Protein 8SFB (pdb70)

Radius of gyration: 18.26 Å; Cα contacts (8 Å, |Δi|>4): 679; chains: 1; 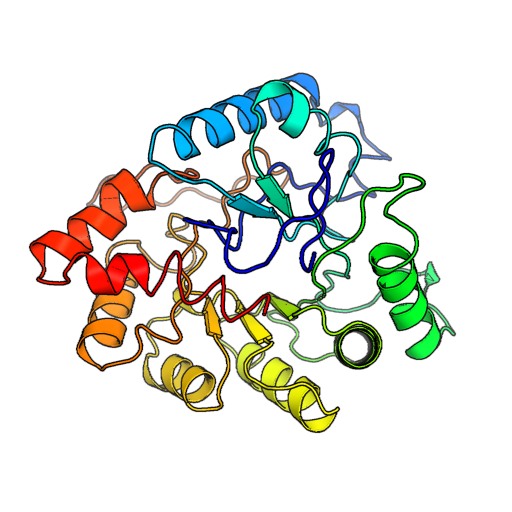bounding box: 42×42×55 Å

B-factor: mean 31.98, std 15.14, range [13.78, 108.32]

Nearest PDB structures (foldseek):
  8sfb-assembly1_D-2  TM=1.003E+00  e=3.805E-67  Saccharolobus solfataricus P2
  8sf2-assembly1_D-2  TM=1.002E+00  e=1.478E-64  Saccharolobus solfataricus P2
  8sfk-assembly1_D-2  TM=1.001E+00  e=1.342E-63  Saccharolobus solfataricus P2
  8sfd-assembly1_D-2  TM=1.000E+00  e=3.697E-63  Saccharolobus solfataricus P2
  4kes-assembly1_C  TM=9.779E-01  e=1.404E-61  Saccharolobus solfataricus

Secondary structure (DSSP, 8-state):
--EEETTEEEE-GGG--SEESS-BS----HHHHHH-GGG--HHHHHHHHHHHHHHHHHTT--EEEE---BTTT--HHHHHHHHHHH--EEEE---B--SS---GGGTT--HHHHHHHHHHHHHT-STTSS-------B--TT-S-HHHHHHHHHHHHHHHHH---EE-B--TTSSHHHHHHHHHHHTT--GGGEEETTGGG---HHHHHHHHHTT-EEEE--TT-TTTS-HHHHHHHHHHHHHHT-GGGEEE----BSS--SPPPPP---SSPPP--STTHIIIIIHHHHHTTT--HHHHHIIIIIHHHHHT-

Sequence (313 aa):
MRIPLVGKDSSIESKDIGFTLIHEHLRGFSSEAVRQQQWPHLYNEDEEFRNAVNEVKRAMQQFGVKKTIVDPTVMGCGRDIRFMEEKKVVKATGINLVAGTGIIIFIDDLPFYFLNRSIDEIADLFIHDIKEEGIQGTLNKAGFVIAADEPGITKDVEKVIKAAAIANKETKVPIITHSNAHNNNTGLEQQRILTEEGVDPGKILIGHLGDTDDNIDYIKKIADKKGSFIGLDDRYGLDLFLPVDDKRNETTLRLIKDGYSDKIMMISSHDYCCCTIDWGTAKPEYKPKLAPRWSITLIFEDTIPFLKRNGVNEEVIATIIFKEENPKKKFFS

Structure (mmCIF, N/CA/C/O backbone):
data_8SFB
#
_entry.id   8SFB
#
_cell.length_a   64.470
_cell.length_b   74.880
_cell.length_c   137.550
_cell.angle_alpha   90.00
_cell.angle_beta   90.00
_cell.angle_gamma   90.00
#
_symmetry.space_group_name_H-M   'C 2 2 21'
#
loop_
_entity.id
_entity.type
_entity.pdbx_description
1 polymer Aryldialkylphosphatase
2 non-polymer 'FE (III) ION'
3 non-polymer 'COBALT (II) ION'
4 non-polymer 'PHOSPHATE ION'
5 non-polymer GLYCEROL
6 water water
#
loop_
_atom_site.group_PDB
_atom_site.id
_atom_site.type_symbol
_atom_site.label_atom_id
_atom_site.label_alt_id
_atom_site.label_comp_id
_atom_site.label_asym_id
_atom_site.label_entity_id
_atom_site.label_seq_id
_atom_site.pdbx_PDB_ins_code
_atom_site.Cartn_x
_atom_site.Cartn_y
_atom_site.Cartn_z
_atom_site.occupancy
_atom_site.B_iso_or_equiv
_atom_site.auth_seq_id
_atom_site.auth_comp_id
_atom_site.auth_asym_id
_atom_site.auth_atom_id
_atom_site.pdbx_PDB_model_num
ATOM 1 N N . MET A 1 1 ? 31.366 -2.351 23.810 1.00 63.83 1 MET D N 1
ATOM 2 C CA . MET A 1 1 ? 29.971 -2.672 23.433 1.00 53.83 1 MET D CA 1
ATOM 3 C C . MET A 1 1 ? 29.058 -1.563 23.941 1.00 50.46 1 MET D C 1
ATOM 4 O O . MET A 1 1 ? 28.431 -1.690 24.990 1.00 58.12 1 MET D O 1
ATOM 9 N N . ARG A 1 2 ? 28.980 -0.479 23.167 1.00 52.12 2 ARG D N 1
ATOM 10 C CA . ARG A 1 2 ? 28.475 0.780 23.684 1.00 46.00 2 ARG D CA 1
ATOM 11 C C . ARG A 1 2 ? 26.964 0.725 23.903 1.00 36.07 2 ARG D C 1
ATOM 12 O O . ARG A 1 2 ? 26.499 1.047 24.995 1.00 38.75 2 ARG D O 1
ATOM 20 N N . ILE A 1 3 ? 26.197 0.315 22.887 1.00 26.07 3 ILE D N 1
ATOM 21 C CA . ILE A 1 3 ? 24.770 0.628 22.840 1.00 21.15 3 ILE D CA 1
ATOM 22 C C . ILE A 1 3 ? 23.965 -0.601 23.248 1.00 20.31 3 ILE D C 1
ATOM 23 O O . ILE A 1 3 ? 24.033 -1.629 22.578 1.0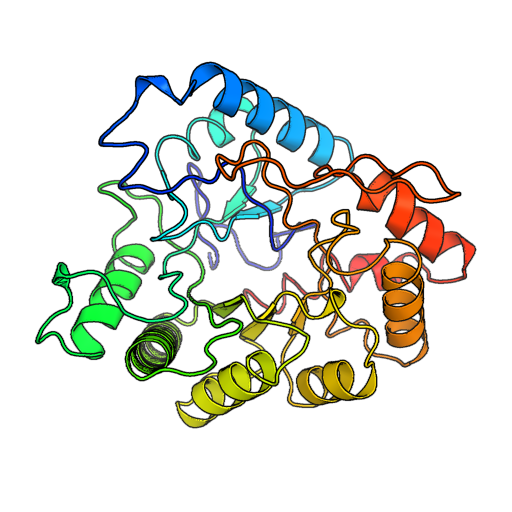0 21.18 3 ILE D O 1
ATOM 28 N N . PRO A 1 4 ? 23.143 -0.523 24.310 1.00 17.72 4 PRO D N 1
ATOM 29 C CA . PRO A 1 4 ? 22.254 -1.634 24.654 1.00 18.63 4 PRO D CA 1
ATOM 30 C C . PRO A 1 4 ? 21.081 -1.729 23.685 1.00 18.28 4 PRO D C 1
ATOM 31 O O . PRO A 1 4 ? 20.568 -0.715 23.221 1.00 18.32 4 PRO D O 1
ATOM 35 N N . LEU A 1 5 ? 20.681 -2.970 23.378 1.00 17.56 5 LEU D N 1
ATOM 36 C CA . LEU A 1 5 ? 19.568 -3.243 22.481 1.00 17.79 5 LEU D CA 1
ATOM 37 C C . LEU A 1 5 ? 18.527 -4.088 23.203 1.00 16.99 5 LEU D C 1
ATOM 38 O O . LEU A 1 5 ? 18.873 -4.981 23.970 1.00 21.17 5 LEU D O 1
ATOM 43 N N . VAL A 1 6 ? 17.252 -3.834 22.908 1.00 16.39 6 VAL D N 1
ATOM 44 C CA . VAL A 1 6 ? 16.178 -4.612 23.500 1.00 15.79 6 VAL D CA 1
ATOM 45 C C . VAL A 1 6 ? 16.248 -6.041 22.964 1.00 16.35 6 VAL D C 1
ATOM 46 O O . VAL A 1 6 ? 16.210 -6.260 21.752 1.00 18.55 6 VAL D O 1
ATOM 50 N N . GLY A 1 7 ? 16.340 -7.018 23.876 1.00 18.07 7 GLY D N 1
ATOM 51 C CA . GLY A 1 7 ? 16.273 -8.422 23.504 1.00 19.69 7 GLY D CA 1
ATOM 52 C C . GLY A 1 7 ? 17.513 -8.948 22.792 1.00 21.03 7 GLY D C 1
ATOM 53 O O . GLY A 1 7 ? 17.474 -10.055 22.252 1.00 23.65 7 GLY D O 1
ATOM 54 N N . LYS A 1 8 ? 18.609 -8.180 22.795 1.00 19.32 8 LYS D N 1
ATOM 55 C CA . LYS A 1 8 ? 19.843 -8.604 22.152 1.00 20.92 8 LYS D CA 1
ATOM 56 C C . LYS A 1 8 ? 21.036 -8.199 23.008 1.00 21.24 8 LYS D C 1
ATOM 57 O O . LYS A 1 8 ? 20.918 -7.379 23.913 1.00 21.99 8 LYS D O 1
ATOM 63 N N . ASP A 1 9 ? 22.199 -8.757 22.678 1.00 22.64 9 ASP D N 1
ATOM 64 C CA . ASP A 1 9 ? 23.453 -8.265 23.221 1.00 23.98 9 ASP D CA 1
ATOM 65 C C . ASP A 1 9 ? 23.720 -6.855 22.704 1.00 23.71 9 ASP D C 1
ATOM 66 O O . ASP A 1 9 ? 23.254 -6.468 21.632 1.00 23.02 9 ASP D O 1
ATOM 71 N N A SER A 1 10 ? 24.483 -6.089 23.485 0.29 22.45 10 SER D N 1
ATOM 72 N N B SER A 1 10 ? 24.483 -6.086 23.482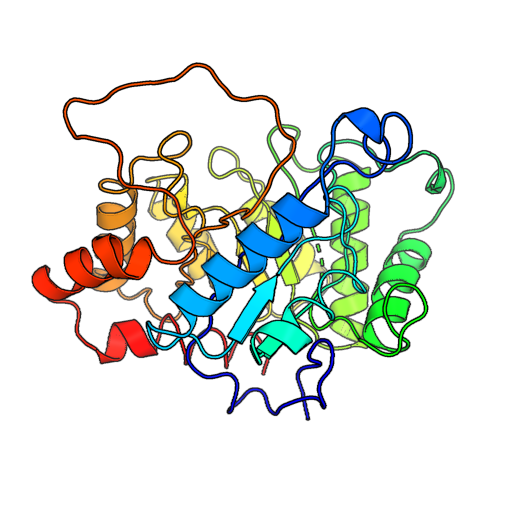 0.71 22.35 10 SER D N 1
ATOM 73 C CA A SER A 1 10 ? 24.833 -4.733 23.103 0.29 22.65 10 SER D CA 1
ATOM 74 C CA B SER A 1 10 ? 24.816 -4.724 23.100 0.71 23.17 10 SER D CA 1
ATOM 75 C C A SER A 1 10 ? 25.691 -4.755 21.841 0.29 24.03 10 SER D C 1
ATOM 76 C C B SER A 1 10 ? 25.735 -4.729 21.882 0.71 24.35 10 SER D C 1
ATOM 77 O O A SER A 1 10 ? 26.323 -5.763 21.527 0.29 25.25 10 SER D O 1
ATOM 78 O O B SER A 1 10 ? 26.474 -5.684 21.651 0.71 25.66 10 SER D O 1
ATOM 83 N N . ILE A 1 11 ? 25.695 -3.633 21.116 1.00 22.77 11 ILE D N 1
ATOM 84 C CA . ILE A 1 11 ? 26.483 -3.501 19.899 1.00 24.81 11 ILE D CA 1
ATOM 85 C C . ILE A 1 11 ? 27.418 -2.300 20.009 1.00 27.27 11 ILE D C 1
ATOM 86 O O . ILE A 1 11 ? 27.129 -1.325 20.702 1.00 28.77 11 ILE D O 1
ATOM 91 N N . GLU A 1 12 ? 28.537 -2.366 19.284 1.00 27.21 12 GLU D N 1
ATOM 92 C CA . GLU A 1 12 ? 29.408 -1.208 19.155 1.00 27.25 12 GLU D CA 1
ATOM 93 C C . GLU A 1 12 ? 28.694 -0.150 18.322 1.00 26.97 12 GLU D C 1
ATOM 94 O O . GLU A 1 12 ? 27.978 -0.472 17.377 1.00 28.55 12 GLU D O 1
ATOM 100 N N . SER A 1 13 ? 28.885 1.120 18.689 1.00 28.71 13 SER D N 1
ATOM 101 C CA . SER A 1 13 ? 28.200 2.209 18.013 1.00 27.72 13 SER D CA 1
ATOM 102 C C . SER A 1 13 ? 28.541 2.234 16.523 1.00 27.48 13 SER D C 1
ATOM 103 O O . SER A 1 13 ? 27.719 2.649 15.708 1.00 30.20 13 SER D O 1
ATOM 106 N N . LYS A 1 14 ? 29.740 1.774 16.158 1.00 29.58 14 LYS D N 1
ATOM 107 C CA . LYS A 1 14 ? 30.162 1.810 14.765 1.00 31.93 14 LYS D CA 1
ATOM 108 C C . LYS A 1 14 ? 29.332 0.856 13.909 1.00 32.57 14 LYS D C 1
ATOM 109 O O . LYS A 1 14 ? 29.368 0.958 12.683 1.00 35.89 14 LYS D O 1
ATOM 115 N N . ASP A 1 15 ? 28.592 -0.061 14.546 1.00 31.24 15 ASP D N 1
ATOM 116 C CA . ASP A 1 15 ? 27.831 -1.077 13.832 1.00 31.17 15 ASP D CA 1
ATOM 117 C C . ASP A 1 15 ? 26.332 -0.777 13.839 1.00 28.83 15 ASP D C 1
ATOM 118 O O . ASP A 1 15 ? 25.530 -1.642 13.489 1.00 28.37 15 ASP D O 1
ATOM 123 N N . ILE A 1 16 ? 25.947 0.449 14.209 1.00 27.48 16 ILE D N 1
ATOM 124 C CA . ILE A 1 16 ? 24.537 0.806 14.302 1.00 26.17 16 ILE D CA 1
ATOM 125 C C . ILE A 1 16 ? 23.886 0.766 12.915 1.00 26.69 16 ILE D C 1
ATOM 126 O O . ILE A 1 16 ? 22.708 0.423 12.790 1.00 24.49 16 ILE D O 1
ATOM 131 N N . GLY A 1 17 ? 24.640 1.126 11.869 1.00 25.39 17 GLY D N 1
ATOM 132 C CA . GLY A 1 17 ? 24.118 1.110 10.511 1.00 22.32 17 GLY D CA 1
ATOM 133 C C . GLY A 1 17 ? 23.059 2.186 10.280 1.00 23.89 17 GLY D C 1
ATOM 134 O O . GLY A 1 17 ? 22.970 3.164 11.026 1.00 24.18 17 GLY D O 1
ATOM 135 N N . PHE A 1 18 ? 22.249 1.977 9.236 1.00 23.26 18 PHE D N 1
ATOM 136 C CA . PHE A 1 18 ? 21.186 2.905 8.879 1.00 21.87 18 PHE D CA 1
ATOM 137 C C . PHE A 1 18 ? 20.159 2.937 10.005 1.00 20.20 18 PHE D C 1
ATOM 138 O O . PHE A 1 18 ? 19.570 1.907 10.339 1.00 21.61 18 PHE D O 1
ATOM 146 N N . THR A 1 19 ? 19.964 4.126 10.583 1.00 21.29 19 THR D N 1
ATOM 147 C CA . THR A 1 19 ? 19.206 4.272 11.813 1.00 20.62 19 THR D CA 1
ATOM 148 C C . THR A 1 19 ? 18.069 5.270 11.632 1.00 19.99 19 THR D C 1
ATOM 149 O O . THR A 1 19 ? 18.263 6.327 11.032 1.00 21.94 19 THR D O 1
ATOM 153 N N . LEU A 1 20 ? 16.888 4.928 12.163 1.00 19.24 20 LEU D N 1
ATOM 154 C CA . LEU A 1 20 ? 15.823 5.896 12.371 1.00 19.45 20 LEU D CA 1
ATOM 155 C C . LEU A 1 20 ? 15.872 6.305 13.839 1.00 19.60 20 LEU D C 1
ATOM 156 O O . LEU A 1 20 ? 15.626 5.472 14.711 1.00 21.13 20 LEU D O 1
ATOM 161 N N . ILE A 1 21 ? 16.199 7.584 14.087 1.00 21.95 21 ILE D N 1
ATOM 162 C CA . ILE A 1 21 ? 16.618 8.061 15.403 1.00 22.59 21 ILE D CA 1
ATOM 163 C C . ILE A 1 21 ? 15.442 8.374 16.325 1.00 21.78 21 ILE D C 1
ATOM 164 O O . ILE A 1 21 ? 15.644 8.529 17.530 1.00 22.14 21 ILE D O 1
ATOM 169 N N . HIS A 1 22 ? 14.226 8.503 15.788 1.00 21.60 22 HIS D N 1
ATOM 170 C CA . HIS A 1 22 ? 13.103 8.945 16.606 1.00 22.05 22 HIS D CA 1
ATOM 171 C C . HIS A 1 22 ? 11.810 8.375 16.024 1.00 21.01 22 HIS D C 1
ATOM 172 O O . HIS A 1 22 ? 11.163 9.021 15.197 1.00 23.28 22 HIS D O 1
ATOM 179 N N . GLU A 1 23 ? 11.450 7.169 16.476 1.00 20.55 23 GLU D N 1
ATOM 180 C CA . GLU A 1 23 ? 10.209 6.513 16.095 1.00 20.59 23 GLU D CA 1
ATOM 181 C C . GLU A 1 23 ? 9.604 5.877 17.342 1.00 21.08 23 GLU D C 1
ATOM 182 O O . GLU A 1 23 ? 10.312 5.613 18.313 1.00 25.67 23 GLU D O 1
ATOM 188 N N . HIS A 1 24 ? 8.294 5.629 17.306 1.00 19.72 24 HIS D N 1
ATOM 189 C CA . HIS A 1 24 ? 7.592 5.042 18.439 1.00 20.05 24 HIS D CA 1
ATOM 190 C C . HIS A 1 24 ? 6.849 3.788 17.990 1.00 19.06 24 HIS D C 1
ATOM 191 O O . HIS A 1 24 ? 5.994 3.858 17.106 1.00 20.96 24 HIS D O 1
ATOM 198 N N . LEU A 1 25 ? 7.153 2.642 18.604 1.00 18.37 25 LEU D N 1
ATOM 199 C CA . LEU A 1 25 ? 6.420 1.426 18.278 1.00 18.46 25 LEU D CA 1
ATOM 200 C C . LEU A 1 25 ? 4.979 1.557 18.759 1.00 20.13 25 LEU D C 1
ATOM 201 O O . LEU A 1 25 ? 4.065 1.013 18.148 1.00 23.32 25 LEU D O 1
ATOM 206 N N . ARG A 1 26 ? 4.782 2.317 19.841 1.00 21.58 26 ARG D N 1
ATOM 207 C CA . ARG A 1 26 ? 3.472 2.491 20.438 1.00 21.50 26 ARG D CA 1
ATOM 208 C C . ARG A 1 26 ? 3.573 3.649 21.419 1.00 23.52 26 ARG D C 1
ATOM 209 O O . ARG A 1 26 ? 4.623 3.859 22.015 1.00 29.48 26 ARG D O 1
ATOM 217 N N . GLY A 1 27 ? 2.480 4.396 21.567 1.00 22.27 27 GLY D N 1
ATOM 218 C CA . GLY A 1 27 ? 2.388 5.430 22.581 1.00 23.59 27 GLY D CA 1
ATOM 219 C C . GLY A 1 27 ? 1.012 5.428 23.229 1.00 24.30 27 GLY D C 1
ATOM 220 O O . GLY A 1 27 ? 0.015 5.150 22.561 1.00 25.94 27 GLY D O 1
ATOM 221 N N . PHE A 1 28 ? 0.969 5.713 24.534 1.00 20.48 28 PHE D N 1
ATOM 222 C CA . PHE A 1 28 ? -0.292 5.887 25.240 1.00 21.03 28 PHE D CA 1
ATOM 223 C C . PHE A 1 28 ? -0.034 6.559 26.581 1.00 19.41 28 PHE D C 1
ATOM 224 O O . PHE A 1 28 ? 1.097 6.597 27.062 1.00 19.78 28 PHE D O 1
ATOM 232 N N . SER A 1 29 ? -1.107 7.087 27.173 1.00 20.34 29 SER D N 1
ATOM 233 C CA A SER A 1 29 ? -1.053 7.661 28.506 0.74 19.72 29 SER D CA 1
ATOM 234 C CA B SER A 1 29 ? -1.050 7.655 28.509 0.26 20.54 29 SER D CA 1
ATOM 235 C C . SER A 1 29 ? -1.198 6.532 29.528 1.00 18.99 29 SER D C 1
ATOM 236 O O . SER A 1 29 ? -2.221 5.856 29.551 1.00 20.41 29 SER D O 1
ATOM 241 N N . GLU A 1 30 ? -0.173 6.340 30.369 1.00 18.62 30 GLU D N 1
ATOM 242 C CA . GLU A 1 30 ? -0.183 5.253 31.343 1.00 18.92 30 GLU D CA 1
ATOM 243 C C . GLU A 1 30 ? -1.461 5.256 32.185 1.00 16.35 30 GLU D C 1
ATOM 244 O O . GLU A 1 30 ? -2.041 4.197 32.438 1.00 18.79 30 GLU D O 1
ATOM 250 N N . ALA A 1 31 ? -1.892 6.432 32.661 1.00 16.59 31 ALA D N 1
ATOM 251 C CA . ALA A 1 31 ? -3.021 6.467 33.583 1.00 19.26 31 ALA D CA 1
ATOM 252 C C . ALA A 1 31 ? -4.321 6.093 32.876 1.00 18.04 31 ALA D C 1
ATOM 253 O O . ALA A 1 31 ? -5.169 5.398 33.445 1.00 18.96 31 ALA D O 1
ATOM 255 N N . VAL A 1 32 ? -4.487 6.550 31.634 1.00 18.20 32 VAL D N 1
ATOM 256 C CA . VAL A 1 32 ? -5.706 6.263 30.897 1.00 18.96 32 VAL D CA 1
ATOM 257 C C . VAL A 1 32 ? -5.778 4.773 30.580 1.00 18.60 32 VAL D C 1
ATOM 258 O O . VAL A 1 32 ? -6.825 4.141 30.739 1.00 20.34 32 VAL D O 1
ATOM 262 N N . ARG A 1 33 ? -4.654 4.184 30.165 1.00 20.15 33 ARG D N 1
ATOM 263 C CA . ARG A 1 33 ? -4.670 2.774 29.812 1.00 19.53 33 ARG D CA 1
ATOM 264 C C . ARG A 1 33 ? -4.908 1.895 31.042 1.00 18.57 3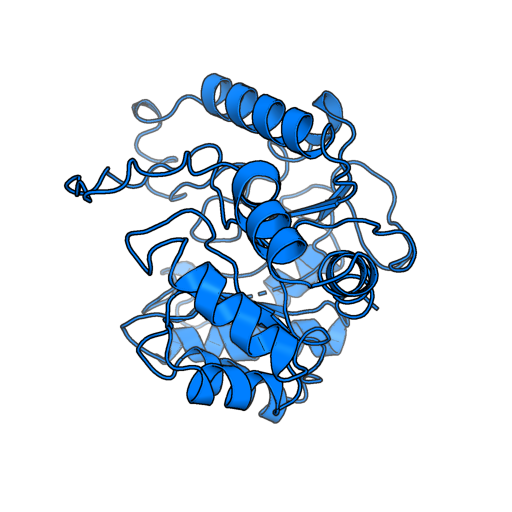3 ARG D C 1
ATOM 265 O O . ARG A 1 33 ? -5.604 0.882 30.959 1.00 20.09 33 ARG D O 1
ATOM 273 N N . GLN A 1 34 ? -4.322 2.258 32.185 1.00 17.65 34 GLN D N 1
ATOM 274 C CA A GLN A 1 34 ? -4.546 1.505 33.409 0.46 18.29 34 GLN D CA 1
ATOM 275 C CA B GLN A 1 34 ? -4.545 1.495 33.406 0.54 16.83 34 GLN D CA 1
ATOM 276 C C . GLN A 1 34 ? -6.013 1.574 33.824 1.00 16.09 34 GLN D C 1
ATOM 277 O O . GLN A 1 34 ? -6.582 0.578 34.283 1.00 17.85 34 GLN D O 1
ATOM 288 N N . GLN A 1 35 ? -6.628 2.754 33.677 1.00 17.09 35 GLN D N 1
ATOM 289 C CA . GLN A 1 35 ? -7.966 2.957 34.212 1.00 15.84 35 GLN D CA 1
ATOM 290 C C . GLN A 1 35 ? -9.075 2.520 33.259 1.00 16.10 35 GLN D C 1
ATOM 291 O O . GLN A 1 35 ? -10.129 2.091 33.742 1.00 16.63 35 GLN D O 1
ATOM 297 N N . TRP A 1 36 ? -8.854 2.623 31.938 1.00 15.63 36 TRP D N 1
ATOM 298 C CA . TRP A 1 36 ? -9.866 2.291 30.942 1.00 15.72 36 TRP D CA 1
ATOM 299 C C . TRP A 1 36 ? -9.259 1.401 29.861 1.00 16.44 36 TRP D C 1
ATOM 300 O O . TRP A 1 36 ? -9.103 1.796 28.703 1.00 16.98 36 TRP D O 1
ATOM 311 N N . PRO A 1 37 ? -8.884 0.161 30.219 1.00 16.74 37 PRO D N 1
ATOM 312 C CA . PRO A 1 37 ? -8.292 -0.750 29.243 1.00 16.93 37 PRO D CA 1
ATOM 313 C C . PRO A 1 37 ? -9.211 -1.051 28.066 1.00 17.70 37 PRO D C 1
ATOM 314 O O . PRO A 1 37 ? -8.730 -1.502 27.026 1.00 19.13 37 PRO D O 1
ATOM 318 N N . HIS A 1 38 ? -10.522 -0.806 28.208 1.00 18.26 38 HIS D N 1
ATOM 319 C CA . HIS A 1 38 ? -11.457 -1.078 27.124 1.00 18.60 38 HIS D CA 1
ATOM 320 C C . HIS A 1 38 ? -11.143 -0.247 25.881 1.00 19.19 38 HIS D C 1
ATOM 321 O O . HIS A 1 38 ? -11.621 -0.569 24.792 1.00 23.00 38 HIS D O 1
ATOM 328 N N . LEU A 1 39 ? -10.368 0.834 26.044 1.00 18.37 39 LEU D N 1
ATOM 329 C CA . LEU A 1 39 ? -10.075 1.739 24.940 1.00 19.55 39 LEU D CA 1
ATOM 330 C C . LEU A 1 39 ? -8.966 1.209 24.032 1.00 20.70 39 LEU D C 1
ATOM 331 O O . LEU A 1 39 ? -8.743 1.771 22.958 1.00 22.74 39 LEU D O 1
ATOM 336 N N . TYR A 1 40 ? -8.267 0.148 24.452 1.00 19.95 40 TYR D N 1
ATOM 337 C CA . TYR A 1 40 ? -7.032 -0.267 23.802 1.00 21.50 40 TYR D CA 1
ATOM 338 C C . TYR A 1 40 ? -7.115 -1.702 23.304 1.00 22.51 40 TYR D C 1
ATOM 339 O O . TYR A 1 40 ? -7.896 -2.495 23.812 1.00 23.12 40 TYR D O 1
ATOM 348 N N . ASN A 1 41 ? -6.272 -2.013 22.313 1.00 20.93 41 ASN D N 1
ATOM 349 C CA . ASN A 1 41 ? -6.183 -3.340 21.722 1.00 21.91 41 ASN D CA 1
ATOM 350 C C . ASN A 1 41 ? -4.709 -3.641 21.461 1.00 21.19 41 ASN D C 1
ATOM 351 O O . ASN A 1 41 ? -4.155 -3.227 20.443 1.00 20.44 41 ASN D O 1
ATOM 356 N N . GLU A 1 42 ? -4.070 -4.339 22.404 1.00 24.05 42 GLU D N 1
ATOM 357 C CA . GLU A 1 42 ? -2.639 -4.589 22.318 1.00 25.72 42 GLU D CA 1
ATOM 358 C C . GLU A 1 42 ? -2.310 -5.432 21.090 1.00 22.86 42 GLU D C 1
ATOM 359 O O . GLU A 1 42 ? -1.252 -5.266 20.487 1.00 23.65 42 GLU D O 1
ATOM 365 N N . ASP A 1 43 ? -3.198 -6.355 20.718 1.00 22.14 43 ASP D N 1
ATOM 366 C CA . ASP A 1 43 ? -2.908 -7.226 19.592 1.00 23.24 43 ASP D CA 1
ATOM 367 C C . ASP A 1 43 ? -2.840 -6.423 18.294 1.00 23.03 43 ASP D C 1
ATOM 368 O O . ASP A 1 43 ? -1.992 -6.692 17.440 1.00 22.32 43 ASP D O 1
ATOM 373 N N . GLU A 1 44 ? -3.712 -5.416 18.154 1.00 21.64 44 GLU D N 1
ATOM 374 C CA . GLU A 1 44 ? -3.679 -4.545 16.987 1.00 21.96 44 GLU D CA 1
ATOM 375 C C . GLU A 1 44 ? -2.419 -3.686 17.014 1.00 20.47 44 GLU D C 1
ATOM 376 O O . GLU A 1 44 ? -1.759 -3.498 15.991 1.00 22.08 44 GLU D O 1
ATOM 382 N N . GLU A 1 45 ? -2.084 -3.156 18.190 1.00 18.15 45 GLU D N 1
ATOM 383 C CA . GLU A 1 45 ? -0.863 -2.381 18.334 1.00 17.44 45 GLU D CA 1
ATOM 384 C C . GLU A 1 45 ? 0.357 -3.214 17.947 1.00 18.59 45 GLU D C 1
ATOM 385 O O . GLU A 1 45 ? 1.267 -2.723 17.275 1.00 19.38 45 GLU D O 1
ATOM 391 N N . PHE A 1 46 ? 0.395 -4.467 18.400 1.00 19.36 46 PHE D N 1
ATOM 392 C CA . PHE A 1 46 ? 1.522 -5.338 18.111 1.00 19.56 46 PHE D CA 1
ATOM 393 C C . PHE A 1 46 ? 1.623 -5.594 16.608 1.00 19.63 46 PHE D C 1
ATOM 394 O O . PHE A 1 46 ? 2.699 -5.492 16.016 1.00 20.16 46 PHE D O 1
ATOM 402 N N . ARG A 1 47 ? 0.493 -5.933 15.982 1.00 20.47 47 ARG D N 1
ATOM 403 C CA . ARG A 1 47 ? 0.492 -6.226 14.556 1.00 22.42 47 ARG D CA 1
ATOM 404 C C . ARG A 1 47 ? 0.957 -5.005 13.761 1.00 22.30 47 ARG D C 1
ATOM 405 O O . ARG A 1 47 ? 1.738 -5.135 12.817 1.00 24.88 47 ARG D O 1
ATOM 413 N N . ASN A 1 48 ? 0.478 -3.815 14.142 1.00 22.72 48 ASN D N 1
ATOM 414 C CA . ASN A 1 48 ? 0.850 -2.583 13.458 1.00 23.05 48 ASN D CA 1
ATOM 415 C C . ASN A 1 48 ? 2.348 -2.315 13.603 1.00 21.49 48 ASN D C 1
ATOM 416 O O . ASN A 1 48 ? 3.019 -1.953 12.635 1.00 23.32 48 ASN D O 1
ATOM 421 N N . ALA A 1 49 ? 2.872 -2.482 14.822 1.00 19.56 49 ALA D N 1
ATOM 422 C CA . ALA A 1 49 ? 4.285 -2.235 15.069 1.00 20.70 49 ALA D CA 1
ATOM 423 C C . ALA A 1 49 ? 5.153 -3.205 14.273 1.00 19.05 49 ALA D C 1
ATOM 424 O O . ALA A 1 49 ? 6.140 -2.804 13.664 1.00 20.09 49 ALA D O 1
ATOM 426 N N . VAL A 1 50 ? 4.796 -4.492 14.280 1.00 20.11 50 VAL D N 1
ATOM 427 C CA . VAL A 1 50 ? 5.583 -5.476 13.555 1.00 21.00 50 VAL D CA 1
ATOM 428 C C . VAL A 1 50 ? 5.574 -5.161 12.060 1.00 20.14 50 VAL D C 1
ATOM 429 O O . VAL A 1 50 ? 6.611 -5.233 11.403 1.00 20.98 50 VAL D O 1
ATOM 433 N N . ASN A 1 51 ? 4.401 -4.816 11.520 1.00 21.27 51 ASN D N 1
ATOM 434 C CA . ASN A 1 51 ? 4.285 -4.525 10.098 1.00 23.21 51 ASN D CA 1
ATOM 435 C C . ASN A 1 51 ? 5.170 -3.338 9.721 1.00 22.16 51 ASN D C 1
ATOM 436 O O . ASN A 1 51 ? 5.876 -3.384 8.710 1.00 24.38 51 ASN D O 1
ATOM 441 N N . GLU A 1 52 ? 5.121 -2.268 10.521 1.00 21.44 52 GLU D N 1
ATOM 442 C CA . GLU A 1 52 ? 5.892 -1.072 10.215 1.00 21.12 52 GLU D CA 1
ATOM 443 C C . GLU A 1 52 ? 7.392 -1.354 10.301 1.00 20.19 52 GLU D C 1
ATOM 444 O O . GLU A 1 52 ? 8.158 -0.915 9.444 1.00 20.08 52 GLU D O 1
ATOM 450 N N . VAL A 1 53 ? 7.824 -2.070 11.344 1.00 19.32 53 VAL D N 1
ATOM 451 C CA . VAL A 1 53 ? 9.239 -2.390 11.491 1.00 19.07 53 VAL D CA 1
ATOM 452 C C . VAL A 1 53 ? 9.718 -3.243 10.313 1.00 18.20 53 VAL D C 1
ATOM 453 O O . VAL A 1 53 ? 10.805 -3.019 9.774 1.00 19.71 53 VAL D O 1
ATOM 457 N N . LYS A 1 54 ? 8.920 -4.232 9.902 1.00 18.69 54 LYS D N 1
ATOM 458 C CA . LYS A 1 54 ? 9.300 -5.061 8.767 1.00 20.04 54 LYS D CA 1
ATOM 459 C C . LYS A 1 54 ? 9.463 -4.200 7.515 1.00 21.56 54 LYS D C 1
ATOM 460 O O . LYS A 1 54 ? 10.401 -4.394 6.742 1.00 23.35 54 LYS D O 1
ATOM 466 N N . ARG A 1 55 ? 8.553 -3.243 7.305 1.00 21.47 55 ARG D N 1
ATOM 467 C CA . ARG A 1 55 ? 8.637 -2.399 6.119 1.00 22.28 55 ARG D CA 1
ATOM 468 C C . ARG A 1 55 ? 9.899 -1.539 6.169 1.00 20.90 55 ARG D C 1
ATOM 469 O O . ARG A 1 55 ? 10.562 -1.344 5.150 1.00 23.44 55 ARG D O 1
ATOM 477 N N . ALA A 1 56 ? 10.233 -1.017 7.354 1.00 20.85 56 ALA D N 1
ATOM 478 C CA . ALA A 1 56 ? 11.456 -0.246 7.511 1.00 19.07 56 ALA D CA 1
ATOM 479 C C . ALA A 1 56 ? 12.675 -1.096 7.160 1.00 19.01 56 ALA D C 1
ATOM 480 O O . ALA A 1 56 ? 13.585 -0.646 6.469 1.00 20.64 56 ALA D O 1
ATOM 482 N N . MET A 1 57 ? 12.694 -2.345 7.631 1.00 19.43 57 MET D N 1
ATOM 483 C CA . MET A 1 57 ? 13.819 -3.229 7.363 1.00 20.45 57 MET D CA 1
ATOM 484 C C . MET A 1 57 ? 13.943 -3.537 5.868 1.00 23.17 57 MET D C 1
ATOM 485 O O . MET A 1 57 ? 15.051 -3.711 5.362 1.00 24.12 57 MET D O 1
ATOM 490 N N A GLN A 1 58 ? 12.807 -3.614 5.165 0.30 27.57 58 GLN D N 1
ATOM 491 N N B GLN A 1 58 ? 12.814 -3.585 5.152 0.70 24.35 58 GLN D N 1
ATOM 492 C CA A GLN A 1 58 ? 12.819 -3.815 3.723 0.30 25.30 58 GLN D CA 1
ATOM 493 C CA B GLN A 1 58 ? 12.836 -3.842 3.719 0.70 24.83 58 GLN D CA 1
ATOM 494 C C A GLN A 1 58 ? 13.614 -2.700 3.051 0.30 24.05 58 GLN D C 1
ATOM 495 C C B GLN A 1 58 ? 13.472 -2.675 2.963 0.70 24.24 58 GLN D C 1
ATOM 496 O O A GLN A 1 58 ? 14.359 -2.946 2.102 0.30 25.16 58 GLN D O 1
ATOM 497 O O B GLN A 1 58 ? 13.958 -2.862 1.848 0.70 25.76 58 GLN D O 1
ATOM 508 N N . PHE A 1 59 ? 13.462 -1.473 3.557 1.00 24.08 59 PHE D N 1
ATOM 509 C CA . PHE A 1 59 ? 14.114 -0.313 2.962 1.00 26.41 59 PHE D CA 1
ATOM 510 C C . PHE A 1 59 ? 15.558 -0.162 3.438 1.00 26.77 59 PHE D C 1
ATOM 511 O O . PHE A 1 59 ? 16.249 0.761 3.017 1.00 29.84 59 PHE D O 1
ATOM 519 N N . GLY A 1 60 ? 16.021 -1.058 4.311 1.00 25.84 60 GLY D N 1
ATOM 520 C CA . GLY A 1 60 ? 17.420 -1.080 4.705 1.00 24.99 60 GLY D CA 1
ATOM 521 C C . GLY A 1 60 ? 17.692 -0.518 6.097 1.00 24.64 60 GLY D C 1
ATOM 522 O O . GLY A 1 60 ? 18.853 -0.344 6.466 1.00 27.02 60 GLY D O 1
ATOM 523 N N . VAL A 1 61 ? 16.647 -0.229 6.878 1.00 23.03 61 VAL D N 1
ATOM 524 C CA . VAL A 1 61 ? 16.858 0.234 8.243 1.00 20.18 61 VAL D CA 1
ATOM 525 C C . VAL A 1 61 ? 17.403 -0.922 9.080 1.00 19.99 61 VAL D C 1
ATOM 526 O O . VAL A 1 61 ? 16.829 -2.012 9.080 1.00 21.76 61 VAL D O 1
ATOM 530 N N A LYS A 1 62 ? 18.502 -0.664 9.804 0.74 20.70 62 LYS D N 1
ATOM 531 N N B LYS A 1 62 ? 18.503 -0.676 9.802 0.26 22.16 62 LYS D N 1
ATOM 532 C CA A LYS A 1 62 ? 19.140 -1.657 10.659 0.74 21.64 62 LYS D CA 1
ATOM 533 C CA B LYS A 1 62 ? 19.088 -1.681 10.679 0.26 22.82 62 LYS D CA 1
ATOM 534 C C A LYS A 1 62 ? 18.780 -1.441 12.128 0.74 18.87 62 LYS D C 1
ATOM 535 C C B LYS A 1 62 ? 18.670 -1.448 12.126 0.26 19.09 62 LYS D C 1
ATOM 536 O O A LYS A 1 62 ? 18.659 -2.411 12.878 0.74 19.18 62 LYS D O 1
ATOM 537 O O B LYS A 1 62 ? 18.400 -2.405 12.853 0.26 18.73 62 LYS D O 1
ATOM 548 N N . THR A 1 63 ? 18.611 -0.179 12.539 1.00 18.79 63 THR D N 1
ATOM 549 C CA . THR A 1 63 ? 18.397 0.161 13.936 1.00 18.43 63 THR D CA 1
ATOM 550 C C . THR A 1 63 ? 17.310 1.223 14.048 1.00 17.95 63 THR D C 1
ATOM 551 O O . THR A 1 63 ? 17.299 2.175 13.276 1.00 19.10 63 THR D O 1
ATOM 555 N N . ILE A 1 64 ? 16.396 1.032 15.006 1.00 16.51 64 ILE D N 1
ATOM 556 C CA . ILE A 1 64 ? 15.386 2.023 15.340 1.00 16.48 64 ILE D CA 1
ATOM 557 C C . ILE A 1 64 ? 15.605 2.445 16.786 1.00 15.49 64 ILE D C 1
ATOM 558 O O . ILE A 1 64 ? 15.774 1.589 17.661 1.00 16.07 64 ILE D O 1
ATOM 563 N N . VAL A 1 65 ? 15.617 3.762 17.009 1.00 16.41 65 VAL D N 1
ATOM 564 C CA . VAL A 1 65 ? 15.695 4.344 18.337 1.00 16.04 65 VAL D CA 1
ATOM 565 C C . VAL A 1 65 ? 14.289 4.800 18.712 1.00 17.55 65 VAL D C 1
ATOM 566 O O . VAL A 1 65 ? 13.671 5.574 17.985 1.00 17.85 65 VAL D O 1
ATOM 570 N N . ASP A 1 66 ? 13.777 4.290 19.833 1.00 17.78 66 ASP D N 1
ATOM 571 C CA . ASP A 1 66 ? 12.397 4.530 20.226 1.00 17.32 66 ASP D CA 1
ATOM 572 C C . ASP A 1 66 ? 12.388 5.344 21.512 1.00 16.71 66 ASP D C 1
ATOM 573 O O . ASP A 1 66 ? 12.611 4.795 22.590 1.00 17.08 66 ASP D O 1
ATOM 578 N N . PRO A 1 67 ? 12.154 6.676 21.459 1.00 18.16 67 PRO D N 1
ATOM 579 C CA . PRO A 1 67 ? 12.191 7.494 22.673 1.00 17.03 67 PRO D CA 1
ATOM 580 C C . PRO A 1 67 ? 10.855 7.578 23.406 1.00 15.87 67 PRO D C 1
ATOM 581 O O . PRO A 1 67 ? 10.500 8.641 23.919 1.00 18.83 67 PRO D O 1
ATOM 585 N N . THR A 1 68 ? 10.130 6.452 23.481 1.00 15.28 68 THR D N 1
ATOM 586 C CA . THR A 1 68 ? 8.942 6.373 24.310 1.00 15.40 68 THR D CA 1
ATOM 587 C C . THR A 1 68 ? 9.398 6.209 25.756 1.00 13.84 68 THR D C 1
ATOM 588 O O . THR A 1 68 ? 10.115 5.256 26.064 1.00 15.93 68 THR D O 1
ATOM 592 N N . VAL A 1 69 ? 8.985 7.125 26.636 1.00 14.36 69 VAL D N 1
ATOM 593 C CA . VAL A 1 69 ? 9.398 7.105 28.035 1.00 15.27 69 VAL D CA 1
ATOM 594 C C . VAL A 1 69 ? 8.198 7.434 28.920 1.00 14.89 69 VAL D C 1
ATOM 595 O O . VAL A 1 69 ? 7.060 7.386 28.461 1.00 18.18 69 VAL D O 1
ATOM 599 N N . MET A 1 70 ? 8.445 7.749 30.194 1.00 15.94 70 MET D N 1
ATOM 600 C CA . MET A 1 70 ? 7.356 8.008 31.124 1.00 16.82 70 MET D CA 1
ATOM 601 C C . MET A 1 70 ? 6.508 9.169 30.609 1.00 16.82 70 MET D C 1
ATOM 602 O O . MET A 1 70 ? 7.037 10.234 30.274 1.00 17.85 70 MET D O 1
ATOM 607 N N . GLY A 1 71 ? 5.192 8.955 30.576 1.00 18.91 71 GLY D N 1
ATOM 608 C CA . GLY A 1 71 ? 4.259 9.910 30.016 1.00 20.60 71 GLY D CA 1
ATOM 609 C C . GLY A 1 71 ? 3.700 9.457 28.676 1.00 19.69 71 GLY D C 1
ATOM 610 O O . GLY A 1 71 ? 2.637 9.921 28.266 1.00 23.71 71 GLY D O 1
ATOM 611 N N . CYS A 1 72 ? 4.413 8.549 28.000 1.00 18.95 72 CYS D N 1
ATOM 612 C CA . CYS A 1 72 ? 3.982 8.055 26.704 1.00 19.61 72 CYS D CA 1
ATOM 613 C C . CYS A 1 72 ? 3.932 6.530 26.655 1.00 17.45 72 CYS D C 1
ATOM 614 O O . CYS A 1 72 ? 3.790 5.954 25.579 1.00 20.13 72 CYS D O 1
ATOM 617 N N . GLY A 1 73 ? 4.031 5.871 27.809 1.00 16.42 73 GLY D N 1
ATOM 618 C CA . GLY A 1 73 ? 3.651 4.470 27.891 1.00 17.09 73 GLY D CA 1
ATOM 619 C C . GLY A 1 73 ? 4.736 3.489 27.470 1.00 15.74 73 GLY D C 1
ATOM 620 O O . GLY A 1 73 ? 4.423 2.428 26.921 1.00 18.72 73 GLY D O 1
ATOM 621 N N . ARG A 1 74 ? 6.002 3.803 27.756 1.00 14.63 74 ARG D N 1
ATOM 622 C CA . ARG A 1 74 ? 7.095 2.872 27.514 1.00 13.78 74 ARG D CA 1
ATOM 623 C C . ARG A 1 74 ? 6.760 1.518 28.129 1.00 14.87 74 ARG D C 1
ATOM 624 O O . ARG A 1 74 ? 6.359 1.447 29.290 1.00 16.73 74 ARG D O 1
ATOM 632 N N . ASP A 1 75 ? 6.924 0.456 27.332 1.00 16.80 75 ASP D N 1
ATOM 633 C CA . ASP A 1 75 ? 6.642 -0.905 27.770 1.00 16.28 75 ASP D CA 1
ATOM 634 C C . ASP A 1 75 ? 7.715 -1.815 27.177 1.00 16.08 75 ASP D C 1
ATOM 635 O O . ASP A 1 75 ? 7.632 -2.186 26.011 1.00 17.49 75 ASP D O 1
ATOM 640 N N . ILE A 1 76 ? 8.717 -2.162 27.989 1.00 15.78 76 ILE D N 1
ATOM 641 C CA . ILE A 1 76 ? 9.876 -2.877 27.481 1.00 15.56 76 ILE D CA 1
ATOM 642 C C . ILE A 1 76 ? 9.489 -4.288 27.026 1.00 14.76 76 ILE D C 1
ATOM 643 O O . ILE A 1 76 ? 10.130 -4.840 26.128 1.00 16.26 76 ILE D O 1
ATOM 648 N N . ARG A 1 77 ? 8.455 -4.889 27.632 1.00 16.59 77 ARG D N 1
ATOM 649 C CA . ARG A 1 77 ? 8.067 -6.247 27.260 1.00 17.59 77 ARG D CA 1
ATOM 650 C C . ARG A 1 77 ? 7.385 -6.258 25.895 1.00 17.03 77 ARG D C 1
ATOM 651 O O . ARG A 1 77 ? 7.596 -7.171 25.097 1.00 19.58 77 ARG D O 1
ATOM 659 N N . PHE A 1 78 ? 6.596 -5.220 25.599 1.00 17.09 78 PHE D N 1
ATOM 660 C CA . PHE A 1 78 ? 6.024 -5.071 24.270 1.00 17.24 78 PHE D CA 1
ATOM 661 C C . PHE A 1 78 ? 7.140 -4.898 23.240 1.00 16.58 78 PHE D C 1
ATOM 662 O O . PHE A 1 78 ? 7.118 -5.511 22.170 1.00 18.04 78 PHE D O 1
ATOM 670 N N . MET A 1 79 ? 8.126 -4.052 23.566 1.00 16.09 79 MET D N 1
ATOM 671 C CA . MET A 1 79 ? 9.246 -3.826 22.664 1.00 15.45 79 MET D CA 1
ATOM 672 C C . MET A 1 79 ? 10.000 -5.132 22.395 1.00 16.60 79 MET D C 1
ATOM 673 O O . MET A 1 79 ? 10.400 -5.393 21.260 1.00 18.59 79 MET D O 1
ATOM 678 N N A GLU A 1 80 ? 10.243 -5.939 23.430 0.66 16.58 80 GLU D N 1
ATOM 679 N N B GLU A 1 80 ? 10.148 -5.961 23.443 0.34 17.45 80 GLU D N 1
ATOM 680 C CA A GLU A 1 80 ? 11.036 -7.140 23.224 0.66 16.87 80 GLU D CA 1
ATOM 681 C CA B GLU A 1 80 ? 10.745 -7.288 23.333 0.34 17.58 80 GLU D CA 1
ATOM 682 C C A GLU A 1 80 ? 10.288 -8.134 22.338 0.66 15.61 80 GLU D C 1
ATOM 683 C C B GLU A 1 80 ? 9.978 -8.131 22.316 0.34 15.28 80 GLU D C 1
ATOM 684 O O A GLU A 1 80 ? 10.913 -8.888 21.582 0.66 19.66 80 GLU D O 1
ATOM 685 O O B GLU A 1 80 ? 10.573 -8.768 21.444 0.34 20.54 80 GLU D O 1
ATOM 696 N N A LYS A 1 81 ? 8.955 -8.162 22.438 0.66 16.54 81 LYS D N 1
ATOM 697 N N B LYS A 1 81 ? 8.648 -8.165 22.455 0.34 16.27 81 LYS D N 1
ATOM 698 C CA A LYS A 1 81 ? 8.161 -9.032 21.581 0.66 19.90 81 LYS D CA 1
ATOM 699 C CA B LYS A 1 81 ? 7.806 -8.955 21.569 0.34 19.54 81 LYS D CA 1
ATOM 700 C C A LYS A 1 81 ? 8.285 -8.590 20.123 0.66 18.99 81 LYS D C 1
ATOM 701 C C B LYS A 1 81 ? 8.060 -8.572 20.114 0.34 18.43 81 LYS D C 1
ATOM 702 O O A LYS A 1 81 ? 8.382 -9.426 19.228 0.66 18.38 81 LYS D O 1
ATOM 703 O O B LYS A 1 81 ? 8.019 -9.422 19.226 0.34 19.48 81 LYS D O 1
ATOM 714 N N . VAL A 1 82 ? 8.296 -7.283 19.876 1.00 19.04 82 VAL D N 1
ATOM 715 C CA . VAL A 1 82 ? 8.464 -6.764 18.520 1.00 19.07 82 VAL D CA 1
ATOM 716 C C . VAL A 1 82 ? 9.834 -7.162 17.976 1.00 17.71 82 VAL D C 1
ATOM 717 O O . VAL A 1 82 ? 9.951 -7.584 16.825 1.00 18.74 82 VAL D O 1
ATOM 721 N N . VAL A 1 83 ? 10.877 -7.050 18.803 1.00 17.54 83 VAL D N 1
ATOM 722 C CA . VAL A 1 83 ? 12.206 -7.495 18.404 1.00 18.77 83 VAL D CA 1
ATOM 723 C C . VAL A 1 83 ? 12.185 -8.978 18.033 1.00 19.88 83 VAL D C 1
ATOM 724 O O . VAL A 1 83 ? 12.740 -9.383 17.011 1.00 20.45 83 VAL D O 1
ATOM 728 N N . LYS A 1 84 ? 11.567 -9.808 18.879 1.00 18.54 84 LYS D N 1
ATOM 729 C CA . LYS A 1 84 ? 11.532 -11.242 18.610 1.00 19.94 84 LYS D CA 1
ATOM 730 C C . LYS A 1 84 ? 10.846 -11.533 17.278 1.00 19.64 84 LYS D C 1
ATOM 731 O O . LYS A 1 84 ? 11.207 -12.499 16.594 1.00 24.03 84 LYS D O 1
ATOM 737 N N . ALA A 1 85 ? 9.859 -10.705 16.912 1.00 19.87 85 ALA D N 1
ATOM 738 C CA . ALA A 1 85 ? 9.067 -10.935 15.712 1.00 20.91 85 ALA D CA 1
ATOM 739 C C . ALA A 1 85 ? 9.749 -10.417 14.447 1.00 21.66 85 ALA D C 1
ATOM 740 O O . ALA A 1 85 ? 9.374 -10.840 13.350 1.00 24.66 85 ALA D O 1
ATOM 742 N N . THR A 1 86 ? 10.737 -9.520 14.582 1.00 20.81 86 THR D N 1
ATOM 743 C CA . THR A 1 86 ? 11.289 -8.810 13.436 1.00 20.58 86 THR D CA 1
ATOM 744 C C . THR A 1 86 ? 12.800 -8.957 13.289 1.00 21.78 86 THR D C 1
ATOM 745 O O . THR A 1 86 ? 13.305 -8.911 12.166 1.00 23.80 86 THR D O 1
ATOM 749 N N . GLY A 1 87 ? 13.521 -9.069 14.408 1.00 22.15 87 GLY D N 1
ATOM 750 C CA . GLY A 1 87 ? 14.973 -9.083 14.386 1.00 20.80 87 GLY D CA 1
ATOM 751 C C . GLY A 1 87 ? 15.605 -7.694 14.321 1.00 20.62 87 GLY D C 1
ATOM 752 O O . GLY A 1 87 ? 16.818 -7.591 14.141 1.00 23.78 87 GLY D O 1
ATOM 753 N N . ILE A 1 88 ? 14.810 -6.627 14.479 1.00 19.75 88 ILE D N 1
ATOM 754 C CA . ILE A 1 88 ? 15.342 -5.270 14.419 1.00 20.10 88 ILE D CA 1
ATOM 755 C C . ILE A 1 88 ? 16.288 -5.038 15.598 1.00 19.13 88 ILE D C 1
ATOM 756 O O . ILE A 1 88 ? 16.102 -5.597 16.675 1.00 20.16 88 ILE D O 1
ATOM 761 N N . ASN A 1 89 ? 17.298 -4.186 15.390 1.00 19.74 89 ASN D N 1
ATOM 762 C CA . ASN A 1 89 ? 18.020 -3.556 16.488 1.00 17.56 89 ASN D CA 1
ATOM 763 C C . ASN A 1 89 ? 17.169 -2.416 17.040 1.00 18.18 89 ASN D C 1
ATOM 764 O O . ASN A 1 89 ? 16.869 -1.473 16.314 1.00 18.43 89 ASN D O 1
ATOM 769 N N . LEU A 1 90 ? 16.797 -2.495 18.317 1.00 17.02 90 LEU D N 1
ATOM 770 C CA . LEU A 1 90 ? 15.923 -1.498 18.917 1.00 15.59 90 LEU D CA 1
ATOM 771 C C . LEU A 1 90 ? 16.603 -0.916 20.151 1.00 16.01 90 LEU D C 1
ATOM 772 O O . LEU A 1 90 ? 16.970 -1.646 21.067 1.00 17.33 90 LEU D O 1
ATOM 777 N N . VAL A 1 91 ? 16.773 0.409 20.164 1.00 16.52 91 VAL D N 1
ATOM 778 C CA . VAL A 1 91 ? 17.336 1.099 21.312 1.00 16.16 91 VAL D CA 1
ATOM 779 C C . VAL A 1 91 ? 16.197 1.733 22.107 1.00 16.00 91 VAL D C 1
ATOM 780 O O . VAL A 1 91 ? 15.473 2.588 21.594 1.00 17.46 91 VAL D O 1
ATOM 784 N N . ALA A 1 92 ? 16.048 1.300 23.357 1.00 16.00 92 ALA D N 1
ATOM 785 C CA . ALA A 1 92 ? 15.093 1.881 24.281 1.00 15.10 92 ALA D CA 1
ATOM 786 C C . ALA A 1 92 ? 15.817 2.920 25.124 1.00 15.45 92 ALA D C 1
ATOM 787 O O . ALA A 1 92 ? 17.039 2.882 25.263 1.00 17.14 92 ALA D O 1
ATOM 789 N N . GLY A 1 93 ? 15.042 3.849 25.680 1.00 16.12 93 GLY D N 1
ATOM 790 C CA . GLY A 1 93 ? 15.589 4.895 26.523 1.00 16.36 93 GLY D CA 1
ATOM 791 C C . GLY A 1 93 ? 14.868 5.004 27.857 1.00 15.33 93 GLY D C 1
ATOM 792 O O . GLY A 1 93 ? 13.991 4.208 28.197 1.00 15.52 93 GLY D O 1
ATOM 793 N N . THR A 1 94 ? 15.287 6.010 28.620 1.00 13.95 94 THR D N 1
ATOM 794 C CA . THR A 1 94 ? 14.661 6.369 29.874 1.00 15.44 94 THR D CA 1
ATOM 795 C C . THR A 1 94 ? 14.403 7.869 29.826 1.00 15.10 94 THR D C 1
ATOM 796 O O . THR A 1 94 ? 14.871 8.555 28.915 1.00 16.63 94 THR D O 1
ATOM 800 N N . GLY A 1 95 ? 13.617 8.366 30.775 1.00 16.47 95 GLY D N 1
ATOM 801 C CA . GLY A 1 95 ? 13.340 9.788 30.838 1.00 16.46 95 GLY D CA 1
ATOM 802 C C . GLY A 1 95 ? 11.894 10.056 31.211 1.00 15.45 95 GLY D C 1
ATOM 803 O O . GLY A 1 95 ? 11.172 9.163 31.657 1.00 17.02 95 GLY D O 1
ATOM 804 N N . ILE A 1 96 ? 11.507 11.326 31.073 1.00 15.82 96 ILE D N 1
ATOM 805 C CA . ILE A 1 96 ? 10.187 11.792 31.454 1.00 15.71 96 ILE D CA 1
ATOM 806 C C . ILE A 1 96 ? 9.748 12.823 30.425 1.00 15.59 96 ILE D C 1
ATOM 807 O O . ILE A 1 96 ? 10.516 13.733 30.111 1.00 17.54 96 ILE D O 1
ATOM 812 N N . ILE A 1 97 ? 8.520 12.671 29.923 1.00 16.22 97 ILE D N 1
ATOM 813 C CA . ILE A 1 97 ? 7.872 13.689 29.107 1.00 17.34 97 ILE D CA 1
ATOM 814 C C . ILE A 1 97 ? 6.823 14.390 29.960 1.00 18.36 97 ILE D C 1
ATOM 815 O O . ILE A 1 97 ? 5.783 13.810 30.273 1.00 18.79 97 ILE D O 1
ATOM 820 N N . ILE A 1 98 ? 7.103 15.639 30.343 1.00 16.88 98 ILE D N 1
ATOM 821 C CA . ILE A 1 98 ? 6.119 16.523 30.949 1.00 17.44 98 ILE D CA 1
ATOM 822 C C . ILE A 1 98 ? 6.207 17.876 30.254 1.00 18.16 98 ILE D C 1
ATOM 823 O O . ILE A 1 98 ? 7.265 18.262 29.758 1.00 19.26 98 ILE D O 1
ATOM 828 N N . PHE A 1 99 ? 5.081 18.591 30.241 1.00 19.16 99 PHE D N 1
ATOM 829 C CA . PHE A 1 99 ? 5.064 19.949 29.724 1.00 19.62 99 PHE D CA 1
ATOM 830 C C . PHE A 1 99 ? 4.894 20.987 30.832 1.00 19.62 99 PHE D C 1
ATOM 831 O O . PHE A 1 99 ? 5.219 22.157 30.620 1.00 20.39 99 PHE D O 1
ATOM 839 N N . ILE A 1 100 ? 4.369 20.594 32.000 1.00 19.99 100 ILE D N 1
ATOM 840 C CA . ILE A 1 100 ? 4.111 21.568 33.054 1.00 20.25 100 ILE D CA 1
ATOM 841 C C . ILE A 1 100 ? 4.673 21.071 34.383 1.00 20.70 100 ILE D C 1
ATOM 842 O O . ILE A 1 100 ? 5.733 21.520 34.818 1.00 22.67 100 ILE D O 1
ATOM 847 N N A ASP A 1 101 ? 3.949 20.162 35.040 0.59 22.79 101 ASP D N 1
ATOM 848 N N B ASP A 1 101 ? 3.966 20.118 35.000 0.41 25.01 101 ASP D N 1
ATOM 849 C CA A ASP A 1 101 ? 4.354 19.657 36.342 0.59 20.91 101 ASP D CA 1
ATOM 850 C CA B ASP A 1 101 ? 4.291 19.634 36.332 0.41 22.13 101 ASP D CA 1
ATOM 851 C C A ASP A 1 101 ? 4.601 18.151 36.276 0.59 21.46 101 ASP D C 1
ATOM 852 C C B ASP A 1 101 ? 4.554 18.131 36.302 0.41 21.53 101 ASP D C 1
ATOM 853 O O A ASP A 1 101 ? 4.103 17.453 35.393 0.59 21.92 101 ASP D O 1
ATOM 854 O O B ASP A 1 101 ? 4.004 17.409 35.470 0.41 21.61 101 ASP D O 1
ATOM 863 N N . LEU A 1 102 ? 5.386 17.672 37.241 1.00 22.42 102 LEU D N 1
ATOM 864 C CA . LEU A 1 102 ? 5.631 16.255 37.430 1.00 22.28 102 LEU D CA 1
ATOM 865 C C . LEU A 1 102 ? 4.442 15.589 38.121 1.00 22.62 102 LEU D C 1
ATOM 866 O O . LEU A 1 102 ? 3.643 16.260 38.776 1.00 23.67 102 LEU D O 1
ATOM 871 N N . PRO A 1 103 ? 4.298 14.253 37.994 1.00 23.20 103 PRO D N 1
ATOM 872 C CA . PRO A 1 103 ? 3.267 13.527 38.735 1.00 23.87 103 PRO D CA 1
ATOM 873 C C . PRO A 1 103 ? 3.423 13.684 40.244 1.00 24.36 103 PRO D C 1
ATOM 874 O O . PRO A 1 103 ? 4.497 14.031 40.737 1.00 24.48 103 PRO D O 1
ATOM 878 N N . PHE A 1 104 ? 2.340 13.379 40.970 1.00 25.57 104 PHE D N 1
ATOM 879 C CA . PHE A 1 104 ? 2.282 13.565 42.414 1.00 26.68 104 PHE D CA 1
ATOM 880 C C . PHE A 1 104 ? 3.411 12.828 43.140 1.00 27.00 104 PHE D C 1
ATOM 881 O O . PHE A 1 104 ? 3.814 13.239 44.228 1.00 27.24 104 PHE D O 1
ATOM 889 N N . TYR A 1 105 ? 3.902 11.719 42.577 1.00 24.57 105 TYR D N 1
ATOM 890 C CA . TYR A 1 105 ? 4.989 10.978 43.203 1.00 24.84 105 TYR D CA 1
ATOM 891 C C . TYR A 1 105 ? 6.156 11.902 43.554 1.00 24.07 105 TYR D C 1
ATOM 892 O O . TYR A 1 105 ? 6.817 11.708 44.575 1.00 25.70 105 TYR D O 1
ATOM 901 N N . PHE A 1 106 ? 6.421 12.898 42.701 1.00 23.56 106 PHE D N 1
ATOM 902 C CA . PHE A 1 106 ? 7.658 13.661 42.772 1.00 23.33 106 PHE D CA 1
ATOM 903 C C . PHE A 1 106 ? 7.583 14.822 43.756 1.00 26.00 106 PHE D C 1
ATOM 904 O O . PHE A 1 106 ? 8.553 15.570 43.865 1.00 28.07 106 PHE D O 1
ATOM 912 N N . LEU A 1 107 ? 6.465 14.983 44.468 1.00 34.37 107 LEU D N 1
ATOM 913 C CA . LEU A 1 107 ? 6.400 16.008 45.492 1.00 42.28 107 LEU D CA 1
ATOM 914 C C . LEU A 1 107 ? 7.502 15.757 46.518 1.00 52.61 107 LEU D C 1
ATOM 915 O O . LEU A 1 107 ? 7.677 14.631 46.990 1.00 44.56 107 LEU D O 1
ATOM 920 N N . ASN A 1 108 ? 8.270 16.812 46.808 1.00 40.23 108 ASN D N 1
ATOM 921 C CA . ASN A 1 108 ? 9.303 16.804 47.836 1.00 43.38 108 ASN D CA 1
ATOM 922 C C . ASN A 1 108 ? 10.510 15.961 47.424 1.00 39.78 108 ASN D C 1
ATOM 923 O O . ASN A 1 108 ? 11.324 15.611 48.276 1.00 41.26 108 ASN D O 1
ATOM 928 N N . ARG A 1 109 ? 10.650 15.644 46.132 1.00 31.81 109 ARG D N 1
ATOM 929 C CA . ARG A 1 109 ? 11.780 14.844 45.681 1.00 27.84 109 ARG D CA 1
ATOM 930 C C . ARG A 1 109 ? 12.790 15.704 44.923 1.00 28.35 109 ARG D C 1
ATOM 931 O O . ARG A 1 109 ? 12.430 16.657 44.230 1.00 30.56 109 ARG D O 1
ATOM 939 N N . SER A 1 110 ? 14.066 15.324 45.056 1.00 27.75 110 SER D N 1
ATOM 940 C CA . SER A 1 110 ? 15.187 16.096 44.539 1.00 25.69 110 SER D CA 1
ATOM 941 C C . SER A 1 110 ? 15.487 15.729 43.086 1.00 23.66 110 SER D C 1
ATOM 942 O O . SER A 1 110 ? 15.072 14.684 42.579 1.00 23.29 110 SER D O 1
ATOM 945 N N . ILE A 1 111 ? 16.260 16.600 42.430 1.00 23.38 111 ILE D N 1
ATOM 946 C CA . ILE A 1 111 ? 16.765 16.332 41.094 1.00 21.96 111 ILE D CA 1
ATOM 947 C C . ILE A 1 111 ? 17.607 15.056 41.097 1.00 20.63 111 ILE D C 1
ATOM 948 O O . ILE A 1 111 ? 17.536 14.272 40.154 1.00 21.50 111 ILE D O 1
ATOM 953 N N . ASP A 1 112 ? 18.398 14.844 42.155 1.00 21.44 112 ASP D N 1
ATOM 954 C CA . ASP A 1 112 ? 19.210 13.639 42.277 1.00 24.75 112 ASP D CA 1
ATOM 955 C C . ASP A 1 112 ? 18.338 12.383 42.268 1.00 22.91 112 ASP D C 1
ATOM 956 O O . ASP A 1 112 ? 18.697 11.381 41.648 1.00 23.52 112 ASP D O 1
ATOM 961 N N . GLU A 1 113 ? 17.194 12.428 42.961 1.00 23.07 113 GLU D N 1
ATOM 962 C CA . GLU A 1 113 ? 16.294 11.283 42.993 1.00 23.67 113 GLU D CA 1
ATOM 963 C C . GLU A 1 113 ? 15.757 10.979 41.597 1.00 20.39 113 GLU D C 1
ATOM 964 O O . GLU A 1 113 ? 15.605 9.821 41.219 1.00 20.56 113 GLU D O 1
ATOM 970 N N . ILE A 1 114 ? 15.422 12.020 40.835 1.00 19.26 114 ILE D N 1
ATOM 971 C CA . ILE A 1 114 ? 14.967 11.831 39.467 1.00 16.93 114 ILE D CA 1
ATOM 972 C C . ILE A 1 114 ? 16.091 11.208 38.641 1.00 17.40 114 ILE D C 1
ATOM 973 O O . ILE A 1 114 ? 15.874 10.235 37.921 1.00 17.55 114 ILE D O 1
ATOM 978 N N . ALA A 1 115 ? 17.300 11.771 38.729 1.00 17.69 115 ALA D N 1
ATOM 979 C CA . ALA A 1 115 ? 18.436 11.233 37.989 1.00 17.60 115 ALA D CA 1
ATOM 980 C C . ALA A 1 115 ? 18.665 9.759 38.329 1.00 17.79 115 ALA D C 1
ATOM 981 O O . ALA A 1 115 ? 19.015 8.967 37.456 1.00 19.49 115 ALA D O 1
ATOM 983 N N . ASP A 1 116 ? 18.454 9.382 39.595 1.00 18.78 116 ASP D N 1
ATOM 984 C CA . ASP A 1 116 ? 18.673 8.008 40.017 1.00 19.88 116 ASP D CA 1
ATOM 985 C C . ASP A 1 116 ? 17.755 7.045 39.265 1.00 18.15 116 ASP D C 1
ATOM 986 O O . ASP A 1 116 ? 18.124 5.887 39.037 1.00 18.87 116 ASP D O 1
ATOM 991 N N . LEU A 1 117 ? 16.533 7.483 38.935 1.00 16.67 117 LEU D N 1
ATOM 992 C CA . LEU A 1 117 ? 15.634 6.645 38.155 1.00 16.35 117 LEU D CA 1
ATOM 993 C C . LEU A 1 117 ? 16.219 6.387 36.775 1.00 16.15 117 LEU D C 1
ATOM 994 O O . LEU A 1 117 ? 16.161 5.265 36.271 1.00 17.09 117 LEU D O 1
ATOM 999 N N . PHE A 1 118 ? 16.734 7.436 36.131 1.00 16.31 118 PHE D N 1
ATOM 1000 C CA . PHE A 1 118 ? 17.312 7.276 34.808 1.00 16.28 118 PHE D CA 1
ATOM 1001 C C . PHE A 1 118 ? 18.537 6.370 34.866 1.00 14.70 118 PHE D C 1
ATOM 1002 O O . PHE A 1 118 ? 18.702 5.478 34.027 1.00 17.88 118 PHE D O 1
ATOM 1010 N N . ILE A 1 119 ? 19.403 6.604 35.855 1.00 16.00 119 ILE D N 1
ATOM 1011 C CA . ILE A 1 119 ? 20.614 5.807 36.003 1.00 19.29 119 ILE D CA 1
ATOM 1012 C C . ILE A 1 119 ? 20.255 4.349 36.288 1.00 20.05 119 ILE D C 1
ATOM 1013 O O . ILE A 1 119 ? 20.914 3.430 35.786 1.00 18.70 119 ILE D O 1
ATOM 1018 N N . HIS A 1 120 ? 19.208 4.096 37.085 1.00 17.26 120 HIS D N 1
ATOM 1019 C CA . HIS A 1 120 ? 18.741 2.730 37.308 1.00 16.95 120 HIS D CA 1
ATOM 1020 C C . HIS A 1 120 ? 18.455 2.046 35.973 1.00 15.78 120 HIS D C 1
ATOM 1021 O O . HIS A 1 120 ? 18.880 0.917 35.729 1.00 17.76 120 HIS D O 1
ATOM 1028 N N . ASP A 1 121 ? 17.730 2.737 35.090 1.00 15.48 121 ASP D N 1
ATOM 1029 C CA . ASP A 1 121 ? 17.348 2.132 33.822 1.00 14.98 121 ASP D CA 1
ATOM 1030 C C . ASP A 1 121 ? 18.564 1.900 32.923 1.00 15.25 121 ASP D C 1
ATOM 1031 O O . ASP A 1 121 ? 18.578 0.956 32.126 1.00 17.11 121 ASP D O 1
ATOM 1036 N N . ILE A 1 122 ? 19.561 2.791 33.003 1.00 16.82 122 ILE D N 1
ATOM 1037 C CA . ILE A 1 122 ? 20.749 2.697 32.162 1.00 16.35 122 ILE D CA 1
ATOM 1038 C C . ILE A 1 122 ? 21.666 1.575 32.654 1.00 17.98 122 ILE D C 1
ATOM 1039 O O . ILE A 1 122 ? 22.211 0.810 31.853 1.00 19.81 122 ILE D O 1
ATOM 1044 N N . LYS A 1 123 ? 21.853 1.478 33.975 1.00 18.72 123 LYS D N 1
ATOM 1045 C CA . LYS A 1 123 ? 22.868 0.599 34.536 1.00 19.97 123 LYS D CA 1
ATOM 1046 C C . LYS A 1 123 ? 22.302 -0.749 34.967 1.00 20.74 123 LYS D C 1
ATOM 1047 O O . LYS A 1 123 ? 23.014 -1.747 34.900 1.00 23.19 123 LYS D O 1
ATOM 1053 N N . GLU A 1 124 ? 21.048 -0.785 35.434 1.00 20.16 124 GLU D N 1
ATOM 1054 C CA A GLU A 1 124 ? 20.477 -2.005 35.985 0.22 21.71 124 GLU D CA 1
ATOM 1055 C CA B GLU A 1 124 ? 20.476 -2.005 35.984 0.78 21.12 124 GLU D CA 1
ATOM 1056 C C . GLU A 1 124 ? 19.495 -2.653 35.011 1.00 20.33 124 GLU D C 1
ATOM 1057 O O . GLU A 1 124 ? 19.520 -3.864 34.815 1.00 24.49 124 GLU D O 1
ATOM 1068 N N . GLY A 1 125 ? 18.614 -1.856 34.413 1.00 18.17 125 GLY D N 1
ATOM 1069 C CA . GLY A 1 125 ? 17.652 -2.375 33.461 1.00 17.33 125 GLY D CA 1
ATOM 1070 C C . GLY A 1 125 ? 16.287 -1.716 33.612 1.00 16.42 125 GLY D C 1
ATOM 1071 O O . GLY A 1 125 ? 16.002 -1.071 34.613 1.00 17.47 125 GLY D O 1
ATOM 1072 N N . ILE A 1 126 ? 15.449 -1.906 32.596 1.00 16.64 126 ILE D N 1
ATOM 1073 C CA . ILE A 1 126 ? 14.155 -1.261 32.480 1.00 15.23 126 ILE D CA 1
ATOM 1074 C C . ILE A 1 126 ? 13.037 -2.191 32.948 1.00 15.53 126 ILE D C 1
ATOM 1075 O O . ILE A 1 126 ? 12.919 -3.320 32.476 1.00 16.47 126 ILE D O 1
ATOM 1080 N N . GLN A 1 127 ? 12.202 -1.687 33.864 1.00 15.94 127 GLN D N 1
ATOM 1081 C CA . GLN A 1 127 ? 10.949 -2.322 34.262 1.00 16.83 127 GLN D CA 1
ATOM 1082 C C . GLN A 1 127 ? 11.154 -3.777 34.685 1.00 17.30 127 GLN D C 1
ATOM 1083 O O . GLN A 1 127 ? 10.352 -4.657 34.358 1.00 19.17 127 GLN D O 1
ATOM 1089 N N . GLY A 1 128 ? 12.221 -4.032 35.442 1.00 17.48 128 GLY D N 1
ATOM 1090 C CA . GLY A 1 128 ? 12.440 -5.355 36.001 1.00 17.95 128 GLY D CA 1
ATOM 1091 C C . GLY A 1 128 ? 13.078 -6.347 35.037 1.00 19.09 128 GLY D C 1
ATOM 1092 O O . GLY A 1 128 ? 13.187 -7.531 35.378 1.00 22.73 128 GLY D O 1
ATOM 1093 N N . THR A 1 129 ? 13.507 -5.876 33.862 1.00 17.40 129 THR D N 1
ATOM 1094 C CA . THR A 1 129 ? 14.226 -6.693 32.895 1.00 17.27 129 THR D CA 1
ATOM 1095 C C . THR A 1 129 ? 15.695 -6.286 32.842 1.00 17.59 129 THR D C 1
ATOM 1096 O O . THR A 1 129 ? 16.108 -5.294 33.449 1.00 19.37 129 THR D O 1
ATOM 1100 N N . LEU A 1 130 ? 16.478 -7.048 32.075 1.00 18.04 130 LEU D N 1
ATOM 1101 C CA . LEU A 1 130 ? 17.890 -6.752 31.888 1.00 18.41 130 LEU D CA 1
ATOM 1102 C C . LEU A 1 130 ? 18.115 -5.933 30.621 1.00 17.11 130 LEU D C 1
ATOM 1103 O O . LEU A 1 130 ? 19.260 -5.730 30.224 1.00 21.17 130 LEU D O 1
ATOM 1108 N N . ASN A 1 131 ? 17.033 -5.487 29.979 1.00 16.57 131 ASN D N 1
ATOM 1109 C CA . ASN A 1 131 ? 17.136 -4.545 28.871 1.00 17.29 131 ASN D CA 1
ATOM 1110 C C . ASN A 1 131 ? 17.451 -3.152 29.409 1.00 16.69 131 ASN D C 1
ATOM 1111 O O . ASN A 1 131 ? 16.696 -2.629 30.218 1.00 19.26 131 ASN D O 1
ATOM 1116 N N . LYS A 1 132 ? 18.557 -2.560 28.957 1.00 15.97 132 LYS D N 1
ATOM 1117 C CA . LYS A 1 132 ? 19.014 -1.292 29.505 1.00 16.51 132 LYS D CA 1
ATOM 1118 C C . LYS A 1 132 ? 18.735 -0.140 28.554 1.00 16.51 132 LYS D C 1
ATOM 1119 O O . LYS A 1 132 ? 18.631 -0.310 27.341 1.00 17.78 132 LYS D O 1
ATOM 1125 N N . ALA A 1 133 ? 18.623 1.045 29.155 1.00 15.84 133 ALA D N 1
ATOM 1126 C CA . ALA A 1 133 ? 18.365 2.265 28.404 1.00 14.90 133 ALA D CA 1
ATOM 1127 C C . ALA A 1 133 ? 19.659 2.771 27.780 1.00 16.24 133 ALA D C 1
ATOM 1128 O O . ALA A 1 133 ? 20.712 2.765 28.414 1.00 17.60 133 ALA D O 1
ATOM 1130 N N . GLY A 1 134 ? 19.550 3.262 26.540 1.00 16.28 134 GLY D N 1
ATOM 1131 C CA . GLY A 1 134 ? 20.702 3.722 25.793 1.00 16.82 134 GLY D CA 1
ATOM 1132 C C . GLY A 1 134 ? 20.743 5.231 25.585 1.00 16.56 134 GLY D C 1
ATOM 1133 O O . GLY A 1 134 ? 21.642 5.721 24.908 1.00 18.19 134 GLY D O 1
ATOM 1134 N N . PHE A 1 135 ? 19.780 5.958 26.150 1.00 16.92 135 PHE D N 1
ATOM 1135 C CA . PHE A 1 135 ? 19.731 7.408 26.040 1.00 16.03 135 PHE D CA 1
ATOM 1136 C C . PHE A 1 135 ? 18.694 7.926 27.031 1.00 14.78 135 PHE D C 1
ATOM 1137 O O . PHE A 1 135 ? 17.922 7.141 27.595 1.00 15.94 135 PHE D O 1
ATOM 1145 N N . VAL A 1 136 ? 18.680 9.252 27.228 1.00 16.10 136 VAL D N 1
ATOM 1146 C CA . VAL A 1 136 ? 17.672 9.889 28.059 1.00 14.96 136 VAL D CA 1
ATOM 1147 C C . VAL A 1 136 ? 16.809 10.788 27.171 1.00 16.38 136 VAL D C 1
ATOM 1148 O O . VAL A 1 136 ? 17.365 11.495 26.320 1.00 17.60 136 VAL D O 1
ATOM 1164 N N . ILE A 1 138 ? 13.841 13.869 27.233 1.00 15.13 138 ILE D N 1
ATOM 1165 C CA . ILE A 1 138 ? 13.211 14.953 28.036 1.00 14.62 138 ILE D CA 1
ATOM 1166 C C . ILE A 1 138 ? 12.387 15.841 27.102 1.00 15.24 138 ILE D C 1
ATOM 1167 O O . ILE A 1 138 ? 12.537 15.742 25.888 1.00 16.55 138 ILE D O 1
ATOM 1172 N N . ALA A 1 139 ? 11.547 16.716 27.674 1.00 14.69 139 ALA D N 1
ATOM 1173 C CA . ALA A 1 139 ? 10.600 17.499 26.888 1.00 15.85 139 ALA D CA 1
ATOM 1174 C C . ALA A 1 139 ? 10.407 18.903 27.453 1.00 17.02 139 ALA D C 1
ATOM 1175 O O . ALA A 1 139 ? 10.618 19.173 28.632 1.00 18.86 139 ALA D O 1
ATOM 1177 N N . ALA A 1 140 ? 9.962 19.780 26.558 1.00 15.29 140 ALA D N 1
ATOM 1178 C CA . ALA A 1 140 ? 9.374 21.067 26.897 1.00 15.79 140 ALA D CA 1
ATOM 1179 C C . ALA A 1 140 ? 8.497 21.455 25.713 1.00 17.46 140 ALA D C 1
ATOM 1180 O O . ALA A 1 140 ? 8.778 21.062 24.580 1.00 18.88 140 ALA D O 1
ATOM 1182 N N . ASP A 1 141 ? 7.423 22.197 25.972 1.00 17.62 141 ASP D N 1
ATOM 1183 C CA . ASP A 1 141 ? 6.540 22.571 24.882 1.00 19.78 141 ASP D CA 1
ATOM 1184 C C . ASP A 1 141 ? 6.033 23.992 25.088 1.00 20.77 141 ASP D C 1
ATOM 1185 O O . ASP A 1 141 ? 6.783 24.867 25.524 1.00 19.50 141 ASP D O 1
ATOM 1190 N N . GLU A 1 142 ? 4.763 24.222 24.756 1.00 21.38 142 GLU D N 1
ATOM 1191 C CA . GLU A 1 142 ? 4.200 25.562 24.774 1.00 22.20 142 GLU D CA 1
ATOM 1192 C C . GLU A 1 142 ? 4.362 26.229 26.138 1.00 22.76 142 GLU D C 1
ATOM 1193 O O . GLU A 1 142 ? 4.578 27.440 26.186 1.00 23.31 142 GLU D O 1
ATOM 1199 N N . PRO A 1 143 ? 4.208 25.543 27.290 1.00 21.07 143 PRO D N 1
ATOM 1200 C CA . PRO A 1 143 ? 4.389 26.224 28.579 1.00 21.85 143 PRO D CA 1
ATOM 1201 C C . PRO A 1 143 ? 5.805 26.710 28.882 1.00 22.05 143 PRO D C 1
ATOM 1202 O O . PRO A 1 143 ? 5.998 27.458 29.840 1.00 24.31 143 PRO D O 1
ATOM 1206 N N . GLY A 1 144 ? 6.790 26.300 28.079 1.00 20.57 144 GLY D N 1
ATOM 1207 C CA . GLY A 1 144 ? 8.161 26.742 28.272 1.00 20.70 144 GLY D CA 1
ATOM 1208 C C . GLY A 1 144 ? 8.882 25.965 29.370 1.00 21.30 144 GLY D C 1
ATOM 1209 O O . GLY A 1 144 ? 8.491 24.853 29.726 1.00 20.38 144 GLY D O 1
ATOM 1210 N N . ILE A 1 145 ? 9.950 26.578 29.897 1.00 20.53 145 ILE D N 1
ATOM 1211 C CA . ILE A 1 145 ? 10.773 25.921 30.906 1.00 21.00 145 ILE D CA 1
ATOM 1212 C C . ILE A 1 145 ? 10.175 26.221 32.276 1.00 19.97 145 ILE D C 1
ATOM 1213 O O . ILE A 1 145 ? 10.503 27.228 32.903 1.00 22.43 145 ILE D O 1
ATOM 1218 N N . THR A 1 146 ? 9.272 25.348 32.720 1.00 20.44 146 THR D N 1
ATOM 1219 C CA . THR A 1 146 ? 8.719 25.420 34.060 1.00 21.00 146 THR D CA 1
ATOM 1220 C C . THR A 1 146 ? 9.724 24.865 35.063 1.00 18.48 146 THR D C 1
ATOM 1221 O O . THR A 1 146 ? 10.743 24.280 34.691 1.00 19.83 146 THR D O 1
ATOM 1225 N N . LYS A 1 147 ? 9.435 25.094 36.349 1.00 22.06 147 LYS D N 1
ATOM 1226 C CA . LYS A 1 147 ? 10.250 24.564 37.434 1.00 23.92 147 LYS D CA 1
ATOM 1227 C C . LYS A 1 147 ? 10.482 23.061 37.270 1.00 23.06 147 LYS D C 1
ATOM 1228 O O . LYS A 1 147 ? 11.615 22.582 37.344 1.00 22.01 147 LYS D O 1
ATOM 1234 N N . ASP A 1 148 ? 9.407 22.301 37.057 1.00 20.48 148 ASP D N 1
ATOM 1235 C CA . ASP A 1 148 ? 9.521 20.847 36.992 1.00 18.59 148 ASP D CA 1
ATOM 1236 C C . ASP A 1 148 ? 10.205 20.415 35.696 1.00 18.58 148 ASP D C 1
ATOM 1237 O O . ASP A 1 148 ? 10.965 19.444 35.685 1.00 18.89 148 ASP D O 1
ATOM 1242 N N . VAL A 1 149 ? 9.928 21.115 34.592 1.00 17.26 149 VAL D N 1
ATOM 1243 C CA . VAL A 1 149 ? 10.619 20.830 33.341 1.00 17.48 149 VAL D CA 1
ATOM 1244 C C . VAL A 1 149 ? 12.127 21.000 33.533 1.00 16.92 149 VAL D C 1
ATOM 1245 O O . VAL A 1 149 ? 12.918 20.179 33.069 1.00 18.74 149 VAL D O 1
ATOM 1249 N N . GLU A 1 150 ? 12.542 22.076 34.215 1.00 17.91 150 GLU D N 1
ATOM 1250 C CA . GLU A 1 150 ? 13.962 22.312 34.435 1.00 18.18 150 GLU D CA 1
ATOM 1251 C C . GLU A 1 150 ? 14.568 21.203 35.303 1.00 17.57 150 GLU D C 1
ATOM 1252 O O . GLU A 1 150 ? 15.714 20.809 35.084 1.00 19.36 150 GLU D O 1
ATOM 1258 N N . LYS A 1 151 ? 13.828 20.730 36.315 1.00 18.28 151 LYS D N 1
ATOM 1259 C CA . LYS A 1 151 ? 14.317 19.637 37.150 1.00 17.64 151 LYS D CA 1
ATOM 1260 C C . LYS A 1 151 ? 14.653 18.407 36.309 1.00 17.56 151 LYS D C 1
ATOM 1261 O O . LYS A 1 151 ? 15.690 17.788 36.518 1.00 18.50 151 LYS D O 1
ATOM 1267 N N . VAL A 1 152 ? 13.774 18.063 35.366 1.00 16.81 152 VAL D N 1
ATOM 1268 C CA . VAL A 1 152 ? 13.984 16.886 34.534 1.00 16.38 152 VAL D CA 1
ATOM 1269 C C . VAL A 1 152 ? 15.190 17.105 33.619 1.00 17.30 152 VAL D C 1
ATOM 1270 O O . VAL A 1 152 ? 15.980 16.185 33.392 1.00 16.78 152 VAL D O 1
ATOM 1274 N N . ILE A 1 153 ? 15.345 18.320 33.079 1.00 17.27 153 ILE D N 1
ATOM 1275 C CA . ILE A 1 153 ? 16.500 18.612 32.235 1.00 16.65 153 ILE D CA 1
ATOM 1276 C C . ILE A 1 153 ? 17.787 18.392 33.027 1.00 17.05 153 ILE D C 1
ATOM 1277 O O . ILE A 1 153 ? 18.742 17.781 32.539 1.00 18.22 153 ILE D O 1
ATOM 1282 N N . LYS A 1 154 ? 17.845 18.948 34.243 1.00 18.05 154 LYS D N 1
ATOM 1283 C CA . LYS A 1 154 ? 19.049 18.832 35.054 1.00 17.59 154 LYS D CA 1
ATOM 1284 C C . LYS A 1 154 ? 19.310 17.380 35.452 1.00 18.25 154 LYS D C 1
ATOM 1285 O O . LYS A 1 154 ? 20.460 16.950 35.531 1.00 19.32 154 LYS D O 1
ATOM 1291 N N . ALA A 1 155 ? 18.247 16.623 35.711 1.00 18.03 155 ALA D N 1
ATOM 1292 C CA . ALA A 1 155 ? 18.407 15.204 36.005 1.00 16.94 155 ALA D CA 1
ATOM 1293 C C . ALA A 1 155 ? 19.008 14.455 34.812 1.00 19.16 155 ALA D C 1
ATOM 1294 O O . ALA A 1 155 ? 19.846 13.568 34.980 1.00 18.58 155 ALA D O 1
ATOM 1296 N N . ALA A 1 156 ? 18.582 14.814 33.594 1.00 17.98 156 ALA D N 1
ATOM 1297 C CA . ALA A 1 156 ? 19.136 14.187 32.401 1.00 17.54 156 ALA D CA 1
ATOM 1298 C C . ALA A 1 156 ? 20.628 14.498 32.284 1.00 18.19 156 ALA D C 1
ATOM 1299 O O . ALA A 1 156 ? 21.406 13.630 31.884 1.00 19.17 156 ALA D O 1
ATOM 1301 N N . ALA A 1 157 ? 21.030 15.731 32.632 1.00 19.01 157 ALA D N 1
ATOM 1302 C CA . ALA A 1 157 ? 22.443 16.086 32.609 1.00 19.65 157 ALA D CA 1
ATOM 1303 C C . ALA A 1 157 ? 23.244 15.177 33.547 1.00 19.16 157 ALA D C 1
ATOM 1304 O O . ALA A 1 157 ? 24.327 14.706 33.195 1.00 20.52 157 ALA D O 1
ATOM 1306 N N . ILE A 1 158 ? 22.732 14.956 34.762 1.00 19.62 158 ILE D N 1
ATOM 1307 C CA . ILE A 1 158 ? 23.421 14.105 35.722 1.00 20.48 158 ILE D CA 1
ATOM 1308 C C . ILE A 1 158 ? 23.572 12.700 35.146 1.00 20.16 158 ILE D C 1
ATOM 1309 O O . ILE A 1 158 ? 24.637 12.089 35.246 1.00 21.39 158 ILE D O 1
ATOM 1314 N N . ALA A 1 159 ? 22.500 12.178 34.545 1.00 19.24 159 ALA D N 1
ATOM 1315 C CA . ALA A 1 159 ? 22.532 10.834 33.987 1.00 18.98 159 ALA D CA 1
ATOM 1316 C C . ALA A 1 159 ? 23.566 10.746 32.865 1.00 20.05 159 ALA D C 1
ATOM 1317 O O . ALA A 1 159 ? 24.288 9.757 32.761 1.00 20.35 159 ALA D O 1
ATOM 1319 N N . ASN A 1 160 ? 23.633 11.763 32.004 1.00 19.60 160 ASN D N 1
ATOM 1320 C CA . ASN A 1 160 ? 24.592 11.751 30.907 1.00 21.82 160 ASN D CA 1
ATOM 1321 C C . ASN A 1 160 ? 26.023 11.794 31.435 1.00 24.26 160 ASN D C 1
ATOM 1322 O O . ASN A 1 160 ? 26.894 11.079 30.943 1.00 23.43 160 ASN D O 1
ATOM 1327 N N . LYS A 1 161 ? 26.285 12.643 32.431 1.00 22.28 161 LYS D N 1
ATOM 1328 C CA . LYS A 1 161 ? 27.645 12.778 32.938 1.00 25.62 161 LYS D CA 1
ATOM 1329 C C . LYS A 1 161 ? 28.108 11.472 33.584 1.00 26.84 161 LYS D C 1
ATOM 1330 O O . LYS A 1 161 ? 29.286 11.122 33.498 1.00 28.88 161 LYS D O 1
ATOM 1336 N N . GLU A 1 162 ? 27.179 10.738 34.203 1.00 25.08 162 GLU D N 1
ATOM 1337 C CA . GLU A 1 162 ? 27.518 9.498 34.894 1.00 25.77 162 GLU D CA 1
ATOM 1338 C C . GLU A 1 162 ? 27.691 8.328 33.922 1.00 26.98 162 GLU D C 1
ATOM 1339 O O . GLU A 1 162 ? 28.544 7.468 34.137 1.00 28.48 162 GLU D O 1
ATOM 1345 N N . THR A 1 163 ? 26.878 8.278 32.861 1.00 23.93 163 THR D N 1
ATOM 1346 C CA . THR A 1 163 ? 26.777 7.079 32.039 1.00 23.27 163 THR D CA 1
ATOM 1347 C C . THR A 1 163 ? 27.207 7.314 30.593 1.00 23.86 163 THR D C 1
ATOM 1348 O O . THR A 1 163 ? 27.413 6.346 29.863 1.00 23.49 163 THR D O 1
ATOM 1352 N N . LYS A 1 164 ? 27.292 8.578 30.174 1.00 24.12 164 LYS D N 1
ATOM 1353 C CA . LYS A 1 164 ? 27.721 8.987 28.841 1.00 23.62 164 LYS D CA 1
ATOM 1354 C C . LYS A 1 164 ? 26.675 8.716 27.759 1.00 22.33 164 LYS D C 1
ATOM 1355 O O . LYS A 1 164 ? 26.958 8.942 26.581 1.00 24.87 164 LYS D O 1
ATOM 1361 N N . VAL A 1 165 ? 25.462 8.288 28.120 1.00 20.15 165 VAL D N 1
ATOM 1362 C CA . VAL A 1 165 ? 24.431 8.102 27.109 1.00 18.41 165 VAL D CA 1
ATOM 1363 C C . VAL A 1 165 ? 23.971 9.46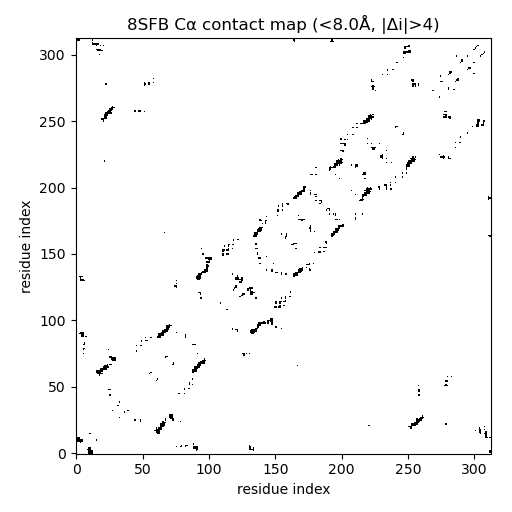6 26.610 1.00 19.54 165 VAL D C 1
ATOM 1364 O O . VAL A 1 165 ? 23.967 10.444 27.364 1.00 21.29 165 VAL D O 1
ATOM 1368 N N . PRO A 1 166 ? 23.578 9.578 25.330 1.00 18.84 166 PRO D N 1
ATOM 1369 C CA . PRO A 1 166 ? 23.117 10.858 24.798 1.00 19.6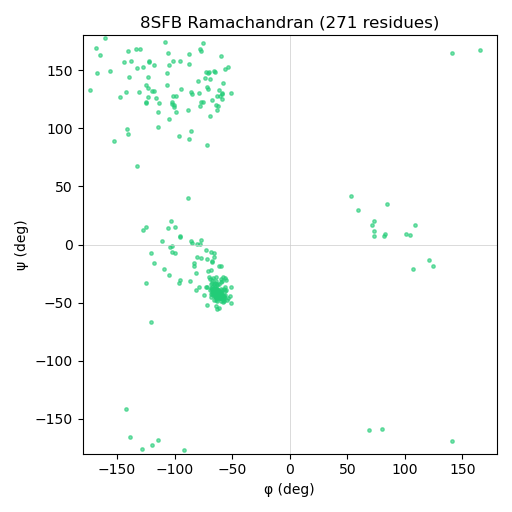8 166 PRO D CA 1
ATOM 1370 C C . PRO A 1 166 ? 21.708 11.217 25.259 1.00 17.88 166 PRO D C 1
ATOM 1371 O O . PRO A 1 166 ? 21.018 10.435 25.916 1.00 17.22 166 PRO D O 1
ATOM 1375 N N . ILE A 1 167 ? 21.307 12.440 24.905 1.00 17.63 167 ILE D N 1
ATOM 1376 C CA . ILE A 1 167 ? 20.024 12.996 25.296 1.00 17.05 167 ILE D CA 1
ATOM 1377 C C . ILE A 1 167 ? 19.259 13.398 24.044 1.00 16.10 167 ILE D C 1
ATOM 1378 O O . ILE A 1 167 ? 19.780 14.129 23.202 1.00 18.60 167 ILE D O 1
ATOM 1383 N N . ILE A 1 168 ? 18.025 12.908 23.942 1.00 16.56 168 ILE D N 1
ATOM 1384 C CA . ILE A 1 168 ? 17.079 13.304 22.909 1.00 14.80 168 ILE D CA 1
ATOM 1385 C C . ILE A 1 168 ? 16.030 14.190 23.564 1.00 16.65 168 ILE D C 1
ATOM 1386 O O . ILE A 1 168 ? 15.576 13.906 24.671 1.00 16.31 168 ILE D O 1
ATOM 1391 N N . THR A 1 169 ? 15.664 15.289 22.890 1.00 16.17 169 THR D N 1
ATOM 1392 C CA . THR A 1 169 ? 14.633 16.161 23.433 1.00 18.26 169 THR D CA 1
ATOM 1393 C C . THR A 1 169 ? 13.413 16.233 22.522 1.00 18.55 169 THR D C 1
ATOM 1394 O O . THR A 1 169 ? 13.478 15.999 21.310 1.00 19.62 169 THR D O 1
ATOM 1398 N N . HIS A 1 170 ? 12.293 16.543 23.171 1.00 17.11 170 HIS D N 1
ATOM 1399 C CA . HIS A 1 170 ? 11.090 17.053 22.548 1.00 16.34 170 HIS D CA 1
ATOM 1400 C C . HIS A 1 170 ? 11.070 18.554 22.807 1.00 16.64 170 HIS D C 1
ATOM 1401 O O . HIS A 1 170 ? 11.210 18.978 23.950 1.00 17.66 170 HIS D O 1
ATOM 1408 N N . SER A 1 171 ? 10.915 19.345 21.749 1.00 17.13 171 SER D N 1
ATOM 1409 C CA . SER A 1 171 ? 10.772 20.783 21.923 1.00 16.93 171 SER D CA 1
ATOM 1410 C C . SER A 1 171 ? 9.609 21.288 21.079 1.00 18.86 171 SER D C 1
ATOM 1411 O O . SER A 1 171 ? 9.062 20.559 20.248 1.00 19.19 171 SER D O 1
ATOM 1414 N N . ASN A 1 172 ? 9.222 22.539 21.335 1.00 20.78 172 ASN D N 1
ATOM 1415 C CA . ASN A 1 172 ? 8.250 23.242 20.518 1.00 20.35 172 ASN D CA 1
ATOM 1416 C C . ASN A 1 172 ? 9.025 24.178 19.597 1.00 21.47 172 ASN D C 1
ATOM 1417 O O . ASN A 1 172 ? 9.778 25.019 20.076 1.00 23.51 172 ASN D O 1
ATOM 1422 N N . ALA A 1 173 ? 8.872 23.987 18.286 1.00 24.43 173 ALA D N 1
ATOM 1423 C CA . ALA A 1 173 ? 9.713 24.674 17.322 1.00 29.04 173 ALA D CA 1
ATOM 1424 C C . ALA A 1 173 ? 9.380 26.161 17.230 1.00 31.84 173 ALA D C 1
ATOM 1425 O O . ALA A 1 173 ? 10.151 26.898 16.616 1.00 31.17 173 ALA D O 1
ATOM 1427 N N . HIS A 1 174 ? 8.254 26.623 17.803 1.00 28.81 174 HIS D N 1
ATOM 1428 C CA . HIS A 1 174 ? 7.779 27.986 17.610 1.00 30.90 174 HIS D CA 1
ATOM 1429 C C . HIS A 1 174 ? 8.086 28.872 18.814 1.00 29.26 174 HIS D C 1
ATOM 1430 O O . HIS A 1 174 ? 7.840 30.081 18.779 1.00 33.41 174 HIS D O 1
ATOM 1437 N N . ASN A 1 175 ? 8.604 28.273 19.887 1.00 28.26 175 ASN D N 1
ATOM 1438 C CA . ASN A 1 175 ? 9.200 29.057 20.957 1.00 25.45 175 ASN D CA 1
ATOM 1439 C C . ASN A 1 175 ? 10.658 28.611 21.064 1.00 29.25 175 ASN D C 1
ATOM 1440 O O . ASN A 1 175 ? 11.140 27.826 20.242 1.00 28.65 175 ASN D O 1
ATOM 1445 N N . ASN A 1 176 ? 11.354 29.089 22.089 1.00 23.44 176 ASN D N 1
ATOM 1446 C CA A ASN A 1 176 ? 12.792 28.887 22.184 0.48 26.63 176 ASN D CA 1
ATOM 1447 C CA B ASN A 1 176 ? 12.790 28.900 22.203 0.52 19.80 176 ASN D CA 1
ATOM 1448 C C . ASN A 1 176 ? 13.145 27.722 23.108 1.00 20.60 176 ASN D C 1
ATOM 1449 O O . ASN A 1 176 ? 14.266 27.659 23.608 1.00 20.49 176 ASN D O 1
ATOM 1458 N N . THR A 1 177 ? 12.212 26.777 23.306 1.00 19.00 177 THR D N 1
ATOM 1459 C CA . THR A 1 177 ? 12.439 25.688 24.255 1.00 18.94 177 THR D CA 1
ATOM 1460 C C . THR A 1 177 ? 13.652 24.840 23.870 1.00 18.33 177 THR D C 1
ATOM 1461 O O . THR A 1 177 ? 14.422 24.431 24.745 1.00 19.33 177 THR D O 1
ATOM 1465 N N . GLY A 1 178 ? 13.814 24.562 22.573 1.00 18.73 178 GLY D N 1
ATOM 1466 C CA . GLY A 1 178 ? 14.945 23.772 22.108 1.00 19.79 178 GLY D CA 1
ATOM 1467 C C . GLY A 1 178 ? 16.271 24.443 22.439 1.00 18.40 178 GLY D C 1
ATOM 1468 O O . GLY A 1 178 ? 17.196 23.821 22.957 1.00 18.61 178 GLY D O 1
ATOM 1469 N N . LEU A 1 179 ? 16.346 25.747 22.157 1.00 19.79 179 LEU D N 1
ATOM 1470 C CA . LEU A 1 179 ? 17.529 26.525 22.487 1.00 18.80 179 LEU D CA 1
ATOM 1471 C C . LEU A 1 179 ? 17.760 26.531 23.998 1.00 21.03 179 LEU D C 1
ATOM 1472 O O . LEU A 1 179 ? 18.896 26.401 24.459 1.00 21.66 179 LEU D O 1
ATOM 1477 N N . GLU A 1 180 ? 16.683 26.646 24.779 1.00 20.10 180 GLU D N 1
ATOM 1478 C CA . GLU A 1 180 ? 16.806 26.651 26.232 1.00 19.64 180 GLU D CA 1
ATOM 1479 C C . GLU A 1 180 ? 17.275 25.296 26.761 1.00 19.78 180 GLU D C 1
ATOM 1480 O O . GLU A 1 180 ? 18.113 25.244 27.664 1.00 20.60 180 GLU D O 1
ATOM 1486 N N . GLN A 1 181 ? 16.736 24.201 26.214 1.00 18.08 181 GLN D N 1
ATOM 1487 C CA . GLN A 1 181 ? 17.182 22.868 26.615 1.00 17.61 181 GLN D CA 1
ATOM 1488 C C . GLN A 1 181 ? 18.680 22.730 26.367 1.00 17.63 181 GLN D C 1
ATOM 1489 O O . GLN A 1 181 ? 19.432 22.314 27.244 1.00 19.22 181 GLN D O 1
ATOM 1495 N N . GLN A 1 182 ? 19.117 23.093 25.160 1.00 19.06 182 GLN D N 1
ATOM 1496 C CA . GLN A 1 182 ? 20.523 22.997 24.808 1.00 19.82 182 GLN D CA 1
ATOM 1497 C C . GLN A 1 182 ? 21.379 23.806 25.778 1.00 18.85 182 GLN D C 1
ATOM 1498 O O . GLN A 1 182 ? 22.427 23.340 26.228 1.00 20.56 182 GLN D O 1
ATOM 1504 N N . ARG A 1 183 ? 20.945 25.033 26.090 1.00 19.52 183 ARG D N 1
ATOM 1505 C CA . ARG A 1 183 ? 21.733 25.895 26.951 1.00 19.56 183 ARG D CA 1
ATOM 1506 C C . ARG A 1 183 ? 21.833 25.329 28.366 1.00 19.12 183 ARG D C 1
ATOM 1507 O O . ARG A 1 183 ? 22.919 25.284 28.944 1.00 21.16 183 ARG D O 1
ATOM 1515 N N . ILE A 1 184 ? 20.699 24.911 28.938 1.00 20.28 184 ILE D N 1
ATOM 1516 C CA . ILE A 1 184 ? 20.703 24.395 30.301 1.00 20.02 184 ILE D CA 1
ATOM 1517 C C . ILE A 1 184 ? 21.579 23.143 30.389 1.00 20.06 184 ILE D C 1
ATOM 1518 O O . ILE A 1 184 ? 22.367 22.987 31.323 1.00 21.51 184 ILE D O 1
ATOM 1523 N N . LEU A 1 185 ? 21.453 22.234 29.414 1.00 18.00 185 LEU D N 1
ATOM 1524 C CA . LEU A 1 185 ? 22.235 21.008 29.437 1.00 19.78 185 LEU D CA 1
ATOM 1525 C C . LEU A 1 185 ? 23.729 21.302 29.328 1.00 20.99 185 LEU D C 1
ATOM 1526 O O . LEU A 1 185 ? 24.530 20.719 30.056 1.00 22.81 185 LEU D O 1
ATOM 1531 N N . THR A 1 186 ? 24.119 22.193 28.410 1.00 20.58 186 THR D N 1
ATOM 1532 C CA . THR A 1 186 ? 25.539 22.465 28.233 1.00 23.53 186 THR D CA 1
ATOM 1533 C C . THR A 1 186 ? 26.111 23.196 29.450 1.00 21.62 186 THR D C 1
ATOM 1534 O O . THR A 1 186 ? 27.263 22.963 29.816 1.00 25.53 186 THR D O 1
ATOM 1538 N N . GLU A 1 187 ? 25.314 24.058 30.092 1.00 23.87 187 GLU D N 1
ATOM 1539 C CA . GLU A 1 187 ? 25.763 24.733 31.302 1.00 24.36 187 GLU D CA 1
ATOM 1540 C C . GLU A 1 187 ? 26.006 23.720 32.417 1.00 24.50 187 GLU D C 1
ATOM 1541 O O . GLU A 1 187 ? 26.824 23.960 33.305 1.00 27.48 187 GLU D O 1
ATOM 1547 N N . GLU A 1 188 ? 25.286 22.593 32.378 1.00 22.59 188 GLU D N 1
ATOM 1548 C CA . GLU A 1 188 ? 25.450 21.544 33.375 1.00 25.07 188 GLU D CA 1
ATOM 1549 C C . GLU A 1 188 ? 26.589 20.594 33.011 1.00 28.02 188 GLU D C 1
ATOM 1550 O O . GLU A 1 188 ? 26.822 19.621 33.730 1.00 29.08 188 GLU D O 1
ATOM 1556 N N . GLY A 1 189 ? 27.280 20.843 31.894 1.00 25.45 189 GLY D N 1
ATOM 1557 C CA . GLY A 1 189 ? 28.453 20.058 31.541 1.00 25.63 189 GLY D CA 1
ATOM 1558 C C . GLY A 1 189 ? 28.222 18.985 30.480 1.00 25.14 189 GLY D C 1
ATOM 1559 O O . GLY A 1 189 ? 29.114 18.169 30.237 1.00 26.93 189 GLY D O 1
ATOM 1560 N N . VAL A 1 190 ? 27.052 18.980 29.839 1.00 22.81 190 VAL D N 1
ATOM 1561 C CA . VAL A 1 190 ? 26.774 18.025 28.775 1.00 21.74 190 VAL D CA 1
ATOM 1562 C C . VAL A 1 190 ? 27.441 18.489 27.482 1.00 24.21 190 VAL D C 1
ATOM 1563 O O . VAL A 1 190 ? 27.290 19.636 27.075 1.00 23.66 190 VAL D O 1
ATOM 1567 N N . ASP A 1 191 ? 28.175 17.582 26.837 1.00 22.74 191 ASP D N 1
ATOM 1568 C CA . ASP A 1 191 ? 28.757 17.838 25.527 1.00 24.57 191 ASP D CA 1
ATOM 1569 C C . ASP A 1 191 ? 27.632 18.159 24.546 1.00 22.45 191 ASP D C 1
ATOM 1570 O O . ASP A 1 191 ? 26.688 17.383 24.423 1.00 24.67 191 ASP D O 1
ATOM 1575 N N . PRO A 1 192 ? 27.674 19.306 23.836 1.00 25.02 192 PRO D N 1
ATOM 1576 C CA . PRO A 1 192 ? 26.609 19.634 22.883 1.00 24.92 192 PRO D CA 1
ATOM 1577 C C . PRO A 1 192 ? 26.369 18.559 21.822 1.00 23.70 192 PRO D C 1
ATOM 1578 O O . PRO A 1 192 ? 25.238 18.386 21.368 1.00 22.22 192 PRO D O 1
ATOM 1582 N N . GLY A 1 193 ? 27.418 17.825 21.439 1.00 25.00 193 GLY D N 1
ATOM 1583 C CA . GLY A 1 193 ? 27.292 16.760 20.455 1.00 24.13 193 GLY D CA 1
ATOM 1584 C C . GLY A 1 193 ? 26.587 15.510 20.979 1.00 23.65 193 GLY D C 1
ATOM 1585 O O . GLY A 1 193 ? 26.356 14.575 20.215 1.00 25.47 193 GLY D O 1
ATOM 1586 N N . LYS A 1 194 ? 26.257 15.489 22.272 1.00 20.96 194 LYS D N 1
ATOM 1587 C CA . LYS A 1 194 ? 25.502 14.397 22.868 1.00 21.05 194 LYS D CA 1
ATOM 1588 C C . LYS A 1 194 ? 24.027 14.754 23.025 1.00 19.25 194 LYS D C 1
ATOM 1589 O O . LYS A 1 194 ? 23.313 14.082 23.765 1.00 20.34 194 LYS D O 1
ATOM 1595 N N . ILE A 1 195 ? 23.577 15.819 22.345 1.00 19.67 195 ILE D N 1
ATOM 1596 C CA . ILE A 1 195 ? 22.202 16.286 22.435 1.00 19.02 195 ILE D CA 1
ATOM 1597 C C . ILE A 1 195 ? 21.584 16.323 21.039 1.00 19.35 195 ILE D C 1
ATOM 1598 O O . ILE A 1 195 ? 22.196 16.825 20.097 1.00 20.57 195 ILE D O 1
ATOM 1603 N N . LEU A 1 196 ? 20.354 15.808 20.928 1.00 18.10 196 LEU D N 1
ATOM 1604 C CA . LEU A 1 196 ? 19.518 15.965 19.745 1.00 17.37 196 LEU D CA 1
ATOM 1605 C C . LEU A 1 196 ? 18.320 16.812 20.152 1.00 18.03 196 LEU D C 1
ATOM 1606 O O . LEU A 1 196 ? 17.527 16.404 20.998 1.00 18.39 196 LEU D O 1
ATOM 1611 N N . ILE A 1 197 ? 18.224 18.014 19.584 1.00 19.99 197 ILE D N 1
ATOM 1612 C CA . ILE A 1 197 ? 17.107 18.892 19.894 1.00 18.97 197 ILE D CA 1
ATOM 1613 C C . ILE A 1 197 ? 15.983 18.570 18.919 1.00 20.10 197 ILE D C 1
ATOM 1614 O O . ILE A 1 197 ? 16.125 18.762 17.713 1.00 21.21 197 ILE D O 1
ATOM 1619 N N . GLY A 1 198 ? 14.868 18.074 19.458 1.00 22.47 198 GLY D N 1
ATOM 1620 C CA . GLY A 1 198 ? 13.824 17.486 18.644 1.00 21.47 198 GLY D CA 1
ATOM 1621 C C . GLY A 1 198 ? 12.794 18.495 18.134 1.00 19.83 198 GLY D C 1
ATOM 1622 O O . GLY A 1 198 ? 12.577 19.568 18.707 1.00 23.08 198 GLY D O 1
ATOM 1623 N N . HIS A 1 199 ? 12.171 18.098 17.019 1.00 21.61 199 HIS D N 1
ATOM 1624 C CA . HIS A 1 199 ? 10.971 18.701 16.464 1.00 24.93 199 HIS D CA 1
ATOM 1625 C C . HIS A 1 199 ? 11.273 20.052 15.830 1.00 25.66 19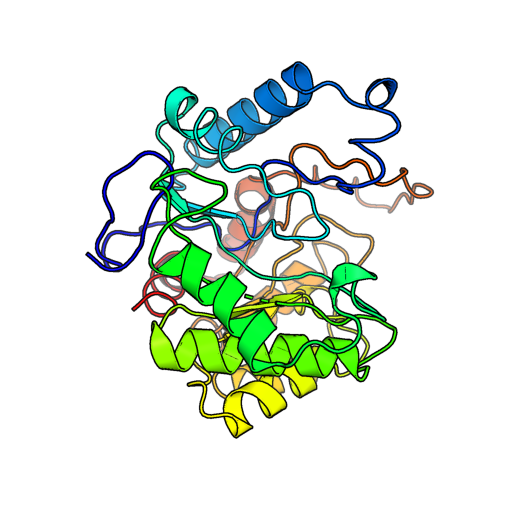9 HIS D C 1
ATOM 1626 O O . HIS A 1 199 ? 10.371 20.864 15.640 1.00 25.42 199 HIS D O 1
ATOM 1633 N N . LEU A 1 200 ? 12.540 20.286 15.489 1.00 28.31 200 LEU D N 1
ATOM 1634 C CA . LEU A 1 200 ? 12.923 21.520 14.831 1.00 28.61 200 LEU D CA 1
ATOM 1635 C C . LEU A 1 200 ? 12.411 21.563 13.395 1.00 30.09 200 LEU D C 1
ATOM 1636 O O . LEU A 1 200 ? 12.275 22.635 12.815 1.00 32.69 200 LEU D O 1
ATOM 1641 N N . GLY A 1 201 ? 12.141 20.394 12.811 1.00 29.50 201 GLY D N 1
ATOM 1642 C CA . GLY A 1 201 ? 11.599 20.341 11.464 1.00 33.32 201 GLY D CA 1
ATOM 1643 C C . GLY A 1 201 ? 10.197 20.934 11.366 1.00 30.38 201 GLY D C 1
ATOM 1644 O O . GLY A 1 201 ? 9.668 21.094 10.265 1.00 30.42 201 GLY D O 1
ATOM 1645 N N . ASP A 1 202 ? 9.607 21.270 12.519 1.00 31.91 202 ASP D N 1
ATOM 1646 C CA . ASP A 1 202 ? 8.256 21.805 12.565 1.00 31.96 202 ASP D CA 1
ATOM 1647 C C . ASP A 1 202 ? 8.243 23.274 12.148 1.00 32.23 202 ASP D C 1
ATOM 1648 O O . ASP A 1 202 ? 7.173 23.841 11.931 1.00 37.93 202 ASP D O 1
ATOM 1653 N N . THR A 1 203 ? 9.422 23.894 12.047 1.00 33.50 203 THR D N 1
ATOM 1654 C CA . THR A 1 203 ? 9.503 25.301 11.682 1.00 37.43 203 THR D CA 1
ATOM 1655 C C . THR A 1 203 ? 10.360 25.486 10.430 1.00 38.86 203 THR D C 1
ATOM 1656 O O . THR A 1 203 ? 11.186 24.635 10.099 1.00 41.22 203 THR D O 1
ATOM 1660 N N . ASP A 1 204 ? 10.147 26.607 9.734 1.00 43.93 204 ASP D N 1
ATOM 1661 C CA A ASP A 1 204 ? 10.941 26.968 8.570 0.23 52.47 204 ASP D CA 1
ATOM 1662 C CA B ASP A 1 204 ? 10.960 26.951 8.578 0.77 52.22 204 ASP D CA 1
ATOM 1663 C C . ASP A 1 204 ? 11.840 28.158 8.896 1.00 46.25 204 ASP D C 1
ATOM 1664 O O . ASP A 1 204 ? 12.478 28.714 8.002 1.00 48.00 204 ASP D O 1
ATOM 1673 N N . ASN A 1 205 ? 11.870 28.553 10.177 1.00 49.20 205 ASN D N 1
ATOM 1674 C CA . ASN A 1 205 ? 12.782 29.573 10.670 1.00 35.62 205 ASN D CA 1
ATOM 1675 C C . ASN A 1 205 ? 14.180 28.963 10.695 1.00 39.03 205 ASN D C 1
ATOM 1676 O O . ASN A 1 205 ? 14.621 28.426 11.714 1.00 30.23 205 ASN D O 1
ATOM 1681 N N . ILE A 1 206 ? 14.869 29.031 9.554 1.00 33.83 206 ILE D N 1
ATOM 1682 C CA . ILE A 1 206 ? 16.101 28.275 9.381 1.00 39.82 206 ILE D CA 1
ATOM 1683 C C . ILE A 1 206 ? 17.203 28.855 10.264 1.00 32.34 206 ILE D C 1
ATOM 1684 O O . ILE A 1 206 ? 18.101 28.135 10.702 1.00 36.85 206 ILE D O 1
ATOM 1689 N N . ASP A 1 207 ? 17.116 30.152 10.553 1.00 37.57 207 ASP D N 1
ATOM 1690 C CA . ASP A 1 207 ? 18.135 30.819 11.351 1.00 27.60 207 ASP D CA 1
ATOM 1691 C C . ASP A 1 207 ? 18.104 30.276 12.771 1.00 30.93 207 ASP D C 1
ATOM 1692 O O . ASP A 1 207 ? 19.146 30.062 13.393 1.00 30.28 207 ASP D O 1
ATOM 1697 N N . TYR A 1 208 ? 16.901 30.010 13.279 1.00 30.60 208 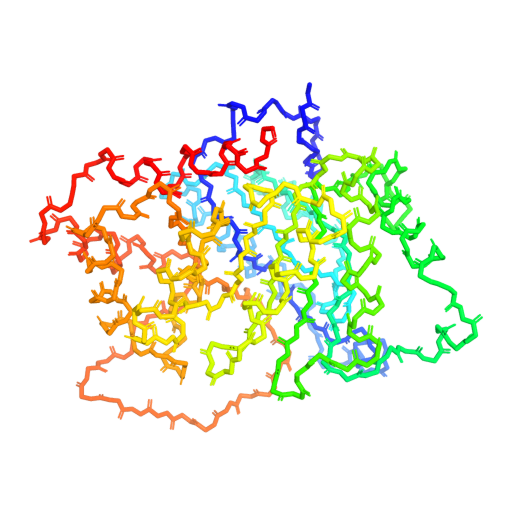TYR D N 1
ATOM 1698 C CA . TYR A 1 208 ? 16.769 29.431 14.604 1.00 24.99 208 TYR D CA 1
ATOM 1699 C C . TYR A 1 208 ? 17.369 28.027 14.603 1.00 22.93 208 TYR D C 1
ATOM 1700 O O . TYR A 1 208 ? 18.118 27.663 15.511 1.00 26.33 208 TYR D O 1
ATOM 1709 N N . ILE A 1 209 ? 17.056 27.246 13.564 1.00 25.27 209 ILE D N 1
ATOM 1710 C CA . ILE A 1 209 ? 17.545 25.872 13.485 1.00 23.04 209 ILE D CA 1
ATOM 1711 C C . ILE A 1 209 ? 19.070 25.883 13.395 1.00 23.02 209 ILE D C 1
ATOM 1712 O O . ILE A 1 209 ? 19.744 25.113 14.083 1.00 26.58 209 ILE D O 1
ATOM 1717 N N . LYS A 1 210 ? 19.616 26.771 12.553 1.00 26.68 210 LYS D N 1
ATOM 1718 C CA . LYS A 1 210 ? 21.059 26.844 12.376 1.00 25.57 210 LYS D CA 1
ATOM 1719 C C . LYS A 1 210 ? 21.736 27.263 13.675 1.00 23.52 210 LYS D C 1
ATOM 1720 O O . LYS A 1 210 ? 22.874 26.879 13.934 1.00 27.86 210 LYS D O 1
ATOM 1726 N N . LYS A 1 211 ? 21.044 28.072 14.484 1.00 24.16 211 LYS D N 1
ATOM 1727 C CA . LYS A 1 211 ? 21.640 28.585 15.706 1.00 24.80 211 LYS D CA 1
ATOM 1728 C C . LYS A 1 211 ? 21.927 27.419 16.646 1.00 24.01 211 LYS D C 1
ATOM 1729 O O . LYS A 1 211 ? 22.985 27.353 17.269 1.00 26.38 211 LYS D O 1
ATOM 1735 N N . ILE A 1 212 ? 20.976 26.490 16.718 1.00 25.26 212 ILE D N 1
ATOM 1736 C CA . ILE A 1 212 ? 21.122 25.315 17.564 1.00 22.29 212 ILE D CA 1
ATOM 1737 C C . ILE A 1 212 ? 22.216 24.396 17.018 1.00 23.75 212 ILE D C 1
ATOM 1738 O O . ILE A 1 212 ? 23.071 23.917 17.767 1.00 22.92 212 ILE D O 1
ATOM 1743 N N . ALA A 1 213 ? 22.211 24.160 15.705 1.00 22.61 213 ALA D N 1
ATOM 1744 C CA . ALA A 1 213 ? 23.223 23.297 15.108 1.00 25.90 213 ALA D CA 1
ATOM 1745 C C . ALA A 1 213 ? 24.607 23.917 15.296 1.00 26.44 213 ALA D C 1
ATOM 1746 O O . ALA A 1 213 ? 25.576 23.211 15.564 1.00 27.25 213 ALA D O 1
ATOM 1748 N N . ASP A 1 214 ? 24.699 25.245 15.164 1.00 26.43 214 ASP D N 1
ATOM 1749 C CA . ASP A 1 214 ? 25.972 25.943 15.274 1.00 29.98 214 ASP D CA 1
ATOM 1750 C C . ASP A 1 214 ? 26.543 25.862 16.687 1.00 28.79 214 ASP D C 1
ATOM 1751 O O . ASP A 1 214 ? 27.755 25.995 16.871 1.00 32.60 214 ASP D O 1
ATOM 1756 N N A LYS A 1 215 ? 25.669 25.657 17.676 0.34 27.53 215 LYS D N 1
ATOM 1757 N N B LYS A 1 215 ? 25.673 25.688 17.686 0.66 25.72 215 LYS D N 1
ATOM 1758 C CA A LYS A 1 215 ? 26.089 25.537 19.064 0.34 27.45 215 LYS D CA 1
ATOM 1759 C CA B LYS A 1 215 ? 26.118 25.553 19.064 0.66 25.98 215 LYS D CA 1
ATOM 1760 C C A LYS A 1 215 ? 26.501 24.101 19.383 0.34 30.59 215 LYS D C 1
ATOM 1761 C C B LYS A 1 215 ? 26.595 24.128 19.346 0.66 28.73 215 LYS D C 1
ATOM 1762 O O A LYS A 1 215 ? 26.858 23.802 20.526 0.34 30.28 215 LYS D O 1
ATOM 1763 O O B LYS A 1 215 ? 27.115 23.859 20.430 0.66 28.88 215 LYS D O 1
ATOM 1774 N N . GLY A 1 216 ? 26.429 23.217 18.377 1.00 30.10 216 GLY D N 1
ATOM 1775 C CA . GLY A 1 216 ? 27.090 21.922 18.430 1.00 27.00 216 GLY D CA 1
ATOM 1776 C C . GLY A 1 216 ? 26.169 20.711 18.549 1.00 25.19 216 GLY D C 1
ATOM 1777 O O . GLY A 1 216 ? 26.664 19.582 18.603 1.00 29.62 216 GLY D O 1
ATOM 1778 N N . SER A 1 217 ? 24.848 20.915 18.594 1.00 23.66 217 SER D N 1
ATOM 1779 C CA . SER A 1 217 ? 23.925 19.809 18.826 1.00 21.95 217 SER D CA 1
ATOM 1780 C C . SER A 1 217 ? 23.276 19.360 17.520 1.00 21.60 217 SER D C 1
ATOM 1781 O O . SER A 1 217 ? 23.215 20.109 16.552 1.00 23.87 217 SER D O 1
ATOM 1784 N N . PHE A 1 218 ? 22.792 18.116 17.503 1.00 21.81 218 PHE D N 1
ATOM 1785 C CA . PHE A 1 218 ? 22.036 17.634 16.361 1.00 19.49 218 PHE D CA 1
ATOM 1786 C C . PHE A 1 218 ? 20.653 18.274 16.345 1.00 20.96 218 PHE D C 1
ATOM 1787 O O . PHE A 1 218 ? 20.098 18.623 17.392 1.00 20.79 218 PHE D O 1
ATOM 1795 N N . ILE A 1 219 ? 20.130 18.461 15.130 1.00 21.34 219 ILE D N 1
ATOM 1796 C CA . ILE A 1 219 ? 18.851 19.117 14.914 1.00 21.29 219 ILE D CA 1
ATOM 1797 C C . ILE A 1 219 ? 17.876 18.088 14.355 1.00 22.73 219 ILE D C 1
ATOM 1798 O O . ILE A 1 219 ? 18.148 17.443 13.339 1.00 23.66 219 ILE D O 1
ATOM 1803 N N . GLY A 1 220 ? 16.765 17.903 15.067 1.00 21.73 220 GLY D N 1
ATOM 1804 C CA . GLY A 1 220 ? 15.812 16.867 14.725 1.00 23.84 220 GLY D CA 1
ATOM 1805 C C . GLY A 1 220 ? 14.824 17.368 13.687 1.00 24.48 220 GLY D C 1
ATOM 1806 O O . GLY A 1 220 ? 13.853 18.042 14.019 1.00 24.08 220 GLY D O 1
ATOM 1807 N N . LEU A 1 221 ? 15.095 17.037 12.423 1.00 26.61 221 LEU D N 1
ATOM 1808 C CA . LEU A 1 221 ? 14.114 17.202 11.366 1.00 27.62 221 LEU D CA 1
ATOM 1809 C C . LEU A 1 221 ? 13.322 15.904 11.375 1.00 30.63 221 LEU D C 1
ATOM 1810 O O . LEU A 1 221 ? 13.426 15.077 10.470 1.00 32.10 221 LEU D O 1
ATOM 1815 N N A ASP A 1 222 ? 12.718 15.661 12.526 0.68 30.93 222 ASP D N 1
ATOM 1816 N N B ASP A 1 222 ? 12.393 15.804 12.347 0.32 26.59 222 ASP D N 1
ATOM 1817 C CA A ASP A 1 222 ? 11.970 14.447 12.705 0.68 27.81 222 ASP D CA 1
ATOM 1818 C CA B ASP A 1 222 ? 12.056 14.528 12.977 0.32 30.43 222 ASP D CA 1
ATOM 1819 C C A ASP A 1 222 ? 10.657 14.657 11.951 0.68 48.44 222 ASP D C 1
ATOM 1820 C C B ASP A 1 222 ? 10.595 14.082 12.789 0.32 34.82 222 ASP D C 1
ATOM 1821 O O A ASP A 1 222 ? 10.627 14.644 10.673 0.68 65.12 222 ASP D O 1
ATOM 1822 O O B ASP A 1 222 ? 10.337 12.877 12.790 0.32 45.35 222 ASP D O 1
ATOM 1831 N N . ARG A 1 223 ? 9.624 15.012 12.724 1.00 46.18 223 ARG D N 1
ATOM 1832 C CA . ARG A 1 223 ? 8.241 14.648 12.442 1.00 33.71 223 ARG D CA 1
ATOM 1833 C C . ARG A 1 223 ? 7.877 14.591 10.952 1.00 36.62 223 ARG D C 1
ATOM 1834 O O . ARG A 1 223 ? 6.817 15.104 10.573 1.00 40.41 223 ARG D O 1
ATOM 1842 N N . TYR A 1 224 ? 8.670 13.895 10.119 1.00 30.68 224 TYR D N 1
ATOM 1843 C CA . TYR A 1 224 ? 8.303 13.780 8.713 1.00 41.11 224 TYR D CA 1
ATOM 1844 C C . TYR A 1 224 ? 6.980 13.029 8.581 1.00 50.76 224 TYR D C 1
ATOM 1845 O O . TYR A 1 224 ? 6.885 11.857 8.942 1.00 54.13 224 TYR D O 1
ATOM 1854 N N . GLY A 1 225 ? 5.957 13.731 8.081 1.00 54.29 225 GLY D N 1
ATOM 1855 C CA . GLY A 1 225 ? 4.671 13.123 7.784 1.00 59.40 225 GLY D CA 1
ATOM 1856 C C . GLY A 1 225 ? 3.499 13.808 8.479 1.00 58.16 225 GLY D C 1
ATOM 1857 O O . GLY A 1 225 ? 2.351 13.618 8.075 1.00 57.00 225 GLY D O 1
ATOM 1858 N N . LEU A 1 226 ? 3.775 14.594 9.527 1.00 64.53 226 LEU D N 1
ATOM 1859 C CA . LEU A 1 226 ? 2.727 15.327 10.226 1.00 54.14 226 LEU D CA 1
ATOM 1860 C C . LEU A 1 226 ? 2.666 16.749 9.675 1.00 66.41 226 LEU D C 1
ATOM 1861 O O . LEU A 1 226 ? 3.376 17.640 10.145 1.00 66.88 226 LEU D O 1
ATOM 1866 N N . ASP A 1 227 ? 1.795 16.946 8.679 0.77 63.00 227 ASP D N 1
ATOM 1867 C CA . ASP A 1 227 ? 1.665 18.230 8.006 0.77 62.17 227 ASP D CA 1
ATOM 1868 C C . ASP A 1 227 ? 1.082 19.278 8.950 0.77 62.51 227 ASP D C 1
ATOM 1869 O O . ASP A 1 227 ? 1.143 20.473 8.655 0.77 64.70 227 ASP D O 1
ATOM 1874 N N . LEU A 1 228 ? 0.517 18.834 10.078 0.84 61.98 228 LEU D N 1
ATOM 1875 C CA . LEU A 1 228 ? -0.043 19.752 11.059 0.84 63.26 228 LEU D CA 1
ATOM 1876 C C . LEU A 1 228 ? 1.015 20.761 11.498 0.84 65.14 228 LEU D C 1
ATOM 1877 O O . LEU A 1 228 ? 0.730 21.953 11.616 0.84 65.96 228 LEU D O 1
ATOM 1882 N N . PHE A 1 229 ? 2.237 20.276 11.738 0.82 66.80 229 PHE D N 1
ATOM 1883 C CA . PHE A 1 229 ? 3.316 21.123 12.225 0.82 66.80 229 PHE D CA 1
ATOM 1884 C C . PHE A 1 229 ? 3.959 21.878 11.065 0.82 60.17 229 PHE D C 1
ATOM 1885 O O . PHE A 1 229 ? 4.315 23.049 11.202 0.82 56.94 229 PHE D O 1
ATOM 1893 N N . LEU A 1 230 ? 4.111 21.196 9.926 1.00 63.01 230 LEU D N 1
ATOM 1894 C CA . LEU A 1 230 ? 4.646 21.805 8.718 1.00 64.08 230 LEU D CA 1
ATOM 1895 C C . LEU A 1 230 ? 4.537 20.806 7.570 1.00 66.72 230 LEU D C 1
ATOM 1896 O O . LEU A 1 230 ? 4.896 19.636 7.728 1.00 71.65 230 LEU D O 1
ATOM 1901 N N . PRO A 1 231 ? 4.033 21.228 6.391 1.00 66.33 231 PRO D N 1
ATOM 1902 C CA . PRO A 1 231 ? 3.889 20.317 5.255 1.00 64.19 231 PRO D CA 1
ATOM 1903 C C . PRO A 1 231 ? 5.217 19.664 4.888 1.00 65.69 231 PRO D C 1
ATOM 1904 O O . PRO A 1 231 ? 6.283 20.244 5.093 1.00 63.87 231 PRO D O 1
ATOM 1908 N N . VAL A 1 232 ? 5.132 18.446 4.343 1.00 63.26 232 VAL D N 1
ATOM 1909 C CA . VAL A 1 232 ? 6.315 17.690 3.964 1.00 53.14 232 VAL D CA 1
ATOM 1910 C C . VAL A 1 232 ? 7.160 18.512 2.994 1.00 48.92 232 VAL D C 1
ATOM 1911 O O . VAL A 1 232 ? 8.387 18.520 3.088 1.00 52.09 232 VAL D O 1
ATOM 1915 N N . ASP A 1 233 ? 6.503 19.214 2.066 1.00 54.81 233 ASP D N 1
ATOM 1916 C CA A ASP A 1 233 ? 7.220 19.949 1.034 0.40 54.28 233 ASP D CA 1
ATOM 1917 C CA B ASP A 1 233 ? 7.222 19.948 1.037 0.60 59.93 233 ASP D CA 1
ATOM 1918 C C . ASP A 1 233 ? 8.029 21.076 1.669 1.00 52.54 233 ASP D C 1
ATOM 1919 O O . ASP A 1 233 ? 9.183 21.299 1.303 1.00 56.75 233 ASP D O 1
ATOM 1928 N N . LYS A 1 234 ? 7.418 21.786 2.623 1.00 51.92 234 LYS D N 1
ATOM 1929 C CA . LYS A 1 234 ? 8.106 22.877 3.296 1.00 51.09 234 LYS D CA 1
ATOM 1930 C C . LYS A 1 234 ? 9.240 22.317 4.150 1.00 50.22 234 LYS D C 1
ATOM 1931 O O . LYS A 1 234 ? 10.327 22.894 4.199 1.00 48.35 234 LYS D O 1
ATOM 1937 N N . ARG A 1 235 ? 8.972 21.198 4.832 1.00 46.60 235 ARG D N 1
ATOM 1938 C CA . ARG A 1 235 ? 10.003 20.486 5.572 1.00 44.09 235 ARG D CA 1
ATOM 1939 C C . ARG A 1 235 ? 11.134 20.107 4.625 1.00 40.60 235 ARG D C 1
ATOM 1940 O O . ARG A 1 235 ? 12.307 20.330 4.924 1.00 38.69 235 ARG D O 1
ATOM 1948 N N . ASN A 1 236 ? 10.761 19.516 3.483 1.00 38.48 236 ASN D N 1
ATOM 1949 C CA . ASN A 1 236 ? 11.723 19.099 2.474 1.00 46.26 236 ASN D CA 1
ATOM 1950 C C . ASN A 1 236 ? 12.548 20.301 2.021 1.00 54.05 236 ASN D C 1
ATOM 1951 O O . ASN A 1 236 ? 13.771 20.217 1.905 1.00 51.15 236 ASN D O 1
ATOM 1956 N N . GLU A 1 237 ? 11.878 21.425 1.755 1.00 49.29 237 GLU D N 1
ATOM 1957 C CA . GLU A 1 237 ? 12.582 22.629 1.344 1.00 48.51 237 GLU D CA 1
ATOM 1958 C C . GLU A 1 237 ? 13.561 23.046 2.438 1.00 40.85 237 GLU D C 1
ATOM 1959 O O . GLU A 1 237 ? 14.717 23.363 2.159 1.00 42.78 237 GLU D O 1
ATOM 1965 N N . THR A 1 238 ? 13.090 23.049 3.687 1.00 40.71 238 THR D N 1
ATOM 1966 C CA . THR A 1 238 ? 13.939 23.407 4.812 1.00 44.06 238 THR D CA 1
ATOM 1967 C C . THR A 1 238 ? 15.110 22.434 4.906 1.00 35.32 238 THR D C 1
ATOM 1968 O O . THR A 1 238 ? 16.258 22.849 5.071 1.00 36.92 238 THR D O 1
ATOM 1972 N N . THR A 1 239 ? 14.821 21.131 4.788 1.00 35.66 239 THR D N 1
ATOM 1973 C CA . THR A 1 239 ? 15.862 20.118 4.847 1.00 36.47 239 THR D CA 1
ATOM 1974 C C . THR A 1 239 ? 16.879 20.351 3.731 1.00 38.62 239 THR D C 1
ATOM 1975 O O . THR A 1 239 ? 18.087 20.329 3.970 1.00 39.47 239 THR D O 1
ATOM 1979 N N . LEU A 1 240 ? 16.392 20.617 2.510 1.00 43.67 240 LEU D N 1
ATOM 1980 C CA . LEU A 1 240 ? 17.285 20.774 1.372 1.00 40.63 240 LEU D CA 1
ATOM 1981 C C . LEU A 1 240 ? 18.116 22.046 1.524 1.00 45.69 240 LEU D C 1
ATOM 1982 O O . LEU A 1 240 ? 19.284 22.111 1.081 1.00 47.81 240 LEU D O 1
ATOM 1987 N N . ARG A 1 241 ? 17.501 23.104 2.063 1.00 45.83 241 ARG D N 1
ATOM 1988 C CA . ARG A 1 241 ? 18.224 24.348 2.270 1.00 41.95 241 ARG D CA 1
ATOM 1989 C C . ARG A 1 241 ? 19.350 24.129 3.278 1.00 35.07 241 ARG D C 1
ATOM 1990 O O . ARG A 1 241 ? 20.466 24.605 3.080 1.00 38.04 241 ARG D O 1
ATOM 1998 N N . LEU A 1 242 ? 19.068 23.381 4.350 1.00 34.38 242 LEU D N 1
ATOM 1999 C CA . LEU A 1 242 ? 20.073 23.142 5.374 1.00 35.85 242 LEU D CA 1
ATOM 2000 C C . LEU A 1 242 ? 21.226 22.320 4.805 1.00 33.69 242 LEU D C 1
ATOM 2001 O O . LEU A 1 242 ? 22.388 22.572 5.123 1.00 36.42 242 LEU D O 1
ATOM 2006 N N . ILE A 1 243 ? 20.910 21.327 3.967 1.00 35.88 243 ILE D N 1
ATOM 2007 C CA . ILE A 1 243 ? 21.944 20.515 3.341 1.00 36.81 243 ILE D CA 1
ATOM 2008 C C . ILE A 1 243 ? 22.793 21.393 2.419 1.00 39.42 243 ILE D C 1
ATOM 2009 O O . ILE A 1 243 ? 24.026 21.451 2.526 1.00 47.20 243 ILE D O 1
ATOM 2014 N N . LYS A 1 244 ? 22.155 22.118 1.501 1.00 48.10 244 LYS D N 1
ATOM 2015 C CA . LYS A 1 244 ? 22.974 22.894 0.582 1.00 50.81 244 LYS D CA 1
ATOM 2016 C C . LYS A 1 244 ? 23.681 24.031 1.318 1.00 51.39 244 LYS D C 1
ATOM 2017 O O . LYS A 1 244 ? 24.549 24.681 0.732 1.00 53.00 244 LYS D O 1
ATOM 2023 N N . ASP A 1 245 ? 23.363 24.236 2.606 1.00 40.99 245 ASP D N 1
ATOM 2024 C CA . ASP A 1 245 ? 24.018 25.288 3.374 1.00 46.42 245 ASP D CA 1
ATOM 2025 C C . ASP A 1 245 ? 25.135 24.719 4.250 1.00 55.01 245 ASP D C 1
ATOM 2026 O O . ASP A 1 245 ? 25.891 25.494 4.853 1.00 49.48 245 ASP D O 1
ATOM 2031 N N . GLY A 1 246 ? 25.243 23.385 4.301 1.00 43.53 246 GLY D N 1
ATOM 2032 C CA . GLY A 1 246 ? 26.399 22.718 4.880 1.00 45.86 246 GLY D CA 1
ATOM 2033 C C . GLY A 1 246 ? 26.123 22.024 6.213 1.00 41.30 246 GLY D C 1
ATOM 2034 O O . GLY A 1 246 ? 27.066 21.672 6.925 1.00 37.07 246 GLY D O 1
ATOM 2035 N N . TYR A 1 247 ? 24.850 21.786 6.551 1.00 36.26 247 TYR D N 1
ATOM 2036 C CA . TYR A 1 247 ? 24.493 21.323 7.884 1.00 36.22 247 TYR D CA 1
ATOM 2037 C C . TYR A 1 247 ? 24.177 19.831 7.920 1.00 34.18 247 TYR D C 1
ATOM 2038 O O . TYR A 1 247 ? 23.544 19.367 8.871 1.00 34.98 247 TYR D O 1
ATOM 2047 N N . SER A 1 248 ? 24.639 19.068 6.921 1.00 37.97 248 SER D N 1
ATOM 2048 C CA . SER A 1 248 ? 24.364 17.636 6.871 1.00 37.01 248 SER D CA 1
ATOM 2049 C C . SER A 1 248 ? 24.855 16.919 8.130 1.00 30.13 248 SER D C 1
ATOM 2050 O O . SER A 1 248 ? 24.202 15.997 8.620 1.00 36.68 248 SER D O 1
ATOM 2053 N N . ASP A 1 249 ? 26.011 17.336 8.655 1.00 34.31 249 ASP D N 1
ATOM 2054 C CA . ASP A 1 249 ? 26.630 16.648 9.778 1.00 34.19 249 ASP D CA 1
ATOM 2055 C C . ASP A 1 249 ? 25.948 16.984 11.104 1.00 33.76 249 ASP D C 1
ATOM 2056 O O . ASP A 1 249 ? 26.397 16.513 12.151 1.00 31.67 249 ASP D O 1
ATOM 2061 N N . LYS A 1 250 ? 24.856 17.761 11.074 1.00 28.76 250 LYS D N 1
ATOM 2062 C CA . LYS A 1 250 ? 24.075 18.020 12.277 1.00 27.02 250 LYS D CA 1
ATOM 2063 C C . LYS A 1 250 ? 22.628 17.558 12.123 1.00 27.41 250 LYS D C 1
ATOM 2064 O O . LYS A 1 250 ? 21.877 17.545 13.097 1.00 28.23 250 LYS D O 1
ATOM 2070 N N . ILE A 1 251 ? 22.241 17.143 10.913 1.00 27.23 251 ILE D N 1
ATOM 2071 C CA . ILE A 1 251 ? 20.850 16.841 10.613 1.00 25.58 251 ILE D CA 1
ATOM 2072 C C . ILE A 1 251 ? 20.529 15.404 10.996 1.00 26.20 251 ILE D C 1
ATOM 2073 O O . ILE A 1 251 ? 21.243 14.469 10.629 1.00 26.53 251 ILE D O 1
ATOM 2078 N N . MET A 1 252 ? 19.423 15.247 11.719 1.00 24.80 252 MET D N 1
ATOM 2079 C CA A MET A 1 252 ? 18.854 13.932 11.946 0.64 23.06 252 MET D CA 1
ATOM 2080 C CA B MET A 1 252 ? 18.839 13.944 11.995 0.36 25.25 252 MET D CA 1
ATOM 2081 C C . MET A 1 252 ? 17.415 13.953 11.454 1.00 24.69 252 MET D C 1
ATOM 2082 O O . MET A 1 252 ? 16.663 14.894 11.718 1.00 28.56 252 MET D O 1
ATOM 2091 N N . ILE A 1 253 ? 17.065 12.928 10.683 1.00 24.57 253 ILE D N 1
ATOM 2092 C CA . ILE A 1 253 ? 15.767 12.858 10.039 1.00 26.90 253 ILE D CA 1
ATOM 2093 C C . ILE A 1 253 ? 15.048 11.610 10.532 1.00 24.44 253 ILE D C 1
ATOM 2094 O O . ILE A 1 253 ? 15.612 10.517 10.558 1.00 27.36 253 ILE D O 1
ATOM 2099 N N . SER A 1 254 ? 13.790 11.791 10.917 1.00 24.16 254 SER D N 1
ATOM 2100 C CA A SER A 1 254 ? 12.940 10.672 11.284 0.54 24.14 254 SER D CA 1
ATOM 2101 C CA B SER A 1 254 ? 12.936 10.685 11.306 0.46 25.16 254 SER D CA 1
ATOM 2102 C C . SER A 1 254 ? 11.491 11.093 11.059 1.00 27.88 254 SER D C 1
ATOM 2103 O O . SER A 1 254 ? 11.222 12.213 10.599 1.00 27.47 254 SER D O 1
ATOM 2108 N N . HIS A 1 255 ? 10.567 10.200 11.399 1.00 26.11 255 HIS D N 1
ATOM 2109 C CA . HIS A 1 255 ? 9.158 10.448 11.173 1.00 29.05 255 HIS D CA 1
ATOM 2110 C C . HIS A 1 255 ? 8.463 10.796 12.475 1.00 28.56 255 HIS D C 1
ATOM 2111 O O . HIS A 1 255 ? 7.435 11.468 12.461 1.00 31.48 255 HIS D O 1
ATOM 2118 N N . ASP A 1 256 ? 9.018 10.310 13.592 1.00 29.08 256 ASP D N 1
ATOM 2119 C CA . ASP A 1 256 ? 8.334 10.406 14.866 1.00 26.43 256 ASP D CA 1
ATOM 2120 C C . ASP A 1 256 ? 7.009 9.675 14.734 1.00 28.92 256 ASP D C 1
ATOM 2121 O O . ASP A 1 256 ? 6.016 10.042 15.359 1.00 31.95 256 ASP D O 1
ATOM 2126 N N . TYR A 1 257 ? 7.006 8.663 13.866 0.80 32.65 257 TYR D N 1
ATOM 2127 C CA . TYR A 1 257 ? 5.792 7.932 13.582 0.80 29.23 257 TYR D CA 1
ATOM 2128 C C . TYR A 1 257 ? 5.447 7.072 14.786 0.80 34.53 257 TYR D C 1
ATOM 2129 O O . TYR A 1 257 ? 6.324 6.448 15.381 0.80 32.63 257 TYR D O 1
ATOM 2138 N N . CYS A 1 258 ? 4.167 7.087 15.150 0.71 34.72 258 CYS D N 1
ATOM 2139 C CA A CYS A 1 258 ? 3.640 6.209 16.182 0.38 34.13 258 CYS D CA 1
ATOM 2140 C CA B CYS A 1 258 ? 3.652 6.205 16.182 0.62 37.30 258 CYS D CA 1
ATOM 2141 C C . CYS A 1 258 ? 2.775 5.153 15.512 0.70 33.20 258 CYS D C 1
ATOM 2142 O O . CYS A 1 258 ? 1.722 5.474 14.965 0.70 33.18 258 CYS D O 1
ATOM 2147 N N . CYS A 1 259 ? 3.234 3.901 15.551 0.69 31.62 259 CYS D N 1
ATOM 2148 C CA . CYS A 1 259 ? 2.522 2.823 14.887 0.69 31.85 259 CYS D CA 1
ATOM 2149 C C . CYS A 1 259 ? 1.110 2.710 15.451 0.69 33.23 259 CYS D C 1
ATOM 2150 O O . CYS A 1 259 ? 0.178 2.351 14.731 0.69 34.72 259 CYS D O 1
ATOM 2153 N N . THR A 1 260 ? 0.959 3.037 16.738 0.78 36.23 260 THR D N 1
ATOM 2154 C CA . THR A 1 260 ? -0.352 3.213 17.343 0.78 41.48 260 THR D CA 1
ATOM 2155 C C . THR A 1 260 ? -0.255 4.280 18.431 0.78 40.58 260 THR D C 1
ATOM 2156 O O . THR A 1 260 ? 0.594 4.188 19.317 0.78 38.56 260 THR D O 1
ATOM 2160 N N . ILE A 1 261 ? -1.130 5.287 18.350 1.00 47.45 261 ILE D N 1
ATOM 2161 C CA . ILE A 1 261 ? -1.205 6.343 19.349 1.00 52.50 261 ILE D CA 1
ATOM 2162 C C . ILE A 1 261 ? -2.652 6.450 19.825 1.00 47.38 261 ILE D C 1
ATOM 2163 O O . ILE A 1 261 ? -3.578 6.124 19.082 1.00 47.36 261 ILE D O 1
ATOM 2168 N N . ASP A 1 262 ? -2.843 6.909 21.067 1.00 41.26 262 ASP D N 1
ATOM 2169 C CA . ASP A 1 262 ? -4.163 6.912 21.681 1.00 37.15 262 ASP D CA 1
ATOM 2170 C C . ASP A 1 262 ? -4.758 8.315 21.697 1.00 39.78 262 ASP D C 1
ATOM 2171 O O . ASP A 1 262 ? -5.892 8.489 22.136 1.00 42.55 262 ASP D O 1
ATOM 2176 N N . TRP A 1 263 ? -3.999 9.304 21.215 1.00 48.33 263 TRP D N 1
ATOM 2177 C CA . TRP A 1 263 ? -4.491 10.670 21.133 1.00 54.03 263 TRP D CA 1
ATOM 2178 C C . TRP A 1 263 ? -5.752 10.707 20.274 1.00 64.24 263 TRP D C 1
ATOM 2179 O O . TRP A 1 263 ? -5.828 10.032 19.238 1.00 57.02 263 TRP D O 1
ATOM 2190 N N . GLY A 1 264 ? -6.748 11.497 20.723 1.00 54.10 264 GLY D N 1
ATOM 2191 C CA . GLY A 1 264 ? -7.910 11.753 19.890 1.00 62.28 264 GLY D CA 1
ATOM 2192 C C . GLY A 1 264 ? -7.482 12.282 18.527 1.00 71.16 264 GLY D C 1
ATOM 2193 O O . GLY A 1 264 ? -6.405 12.890 18.398 1.00 66.18 264 GLY D O 1
ATOM 2194 N N . THR A 1 265 ? -8.328 12.032 17.510 1.00 74.14 265 THR D N 1
ATOM 2195 C CA . THR A 1 265 ? -8.024 12.455 16.152 1.00 75.13 265 THR D CA 1
ATOM 2196 C C . THR A 1 265 ? -8.470 13.901 15.957 1.00 71.37 265 THR D C 1
ATOM 2197 O O . THR A 1 265 ? -9.605 14.259 16.272 1.00 70.14 265 THR D O 1
ATOM 2201 N N . ALA A 1 266 ? -7.559 14.728 15.437 0.73 67.67 266 ALA D N 1
ATOM 2202 C CA . ALA A 1 266 ? -7.826 16.143 15.244 0.73 60.26 266 ALA D CA 1
ATOM 2203 C C . ALA A 1 266 ? -8.707 16.349 14.015 0.73 56.25 266 ALA D C 1
ATOM 2204 O O . ALA A 1 266 ? -8.888 15.443 13.201 0.73 61.10 266 ALA D O 1
ATOM 2206 N N . LYS A 1 267 ? -9.255 17.561 13.899 0.71 53.67 267 LYS D N 1
ATOM 2207 C CA . LYS A 1 267 ? -10.061 17.928 12.747 0.71 55.99 267 LYS D CA 1
ATOM 2208 C C . LYS A 1 267 ? -9.208 17.808 11.486 0.71 51.67 267 LYS D C 1
ATOM 2209 O O . LYS A 1 267 ? -8.105 18.352 11.425 0.71 50.77 267 LYS D O 1
ATOM 2215 N N . PRO A 1 268 ? -9.683 17.085 10.454 0.60 51.22 268 PRO D N 1
ATOM 2216 C CA . PRO A 1 268 ? -8.893 16.883 9.238 0.60 49.29 268 PRO D CA 1
ATOM 2217 C C . PRO A 1 268 ? -8.762 18.162 8.419 0.60 50.12 268 PRO D C 1
ATOM 2218 O O . PRO A 1 268 ? -9.660 19.002 8.414 0.60 48.99 268 PRO D O 1
ATOM 2222 N N . GLU A 1 269 ? -7.623 18.297 7.732 0.61 49.17 269 GLU D N 1
ATOM 2223 C CA . GLU A 1 269 ? -7.387 19.417 6.835 0.61 47.74 269 GLU D CA 1
ATOM 2224 C C . GLU A 1 269 ? -6.888 18.881 5.499 0.61 60.65 269 GLU D C 1
ATOM 2225 O O . GLU A 1 269 ? -5.973 18.055 5.458 0.61 54.26 269 GLU D O 1
ATOM 2231 N N . TYR A 1 270 ? -7.497 19.365 4.412 0.81 58.21 270 TYR D N 1
ATOM 2232 C CA . TYR A 1 270 ? -7.223 18.855 3.078 0.81 70.33 270 TYR D CA 1
ATOM 2233 C C . TYR A 1 270 ? -6.597 19.955 2.225 0.81 42.77 270 TYR D C 1
ATOM 2234 O O . TYR A 1 270 ? -7.146 21.052 2.109 0.81 53.90 270 TYR D O 1
ATOM 2243 N N . LYS A 1 271 ? -5.436 19.640 1.645 0.80 56.41 271 LYS D N 1
ATOM 2244 C CA . LYS A 1 271 ? -4.663 20.580 0.853 0.80 51.13 271 LYS D CA 1
ATOM 2245 C C . LYS A 1 271 ? -4.803 20.216 -0.624 0.80 50.63 271 LYS D C 1
ATOM 2246 O O . LYS A 1 271 ? -5.251 19.115 -0.956 0.80 52.09 271 LYS D O 1
ATOM 2252 N N . PRO A 1 272 ? -4.426 21.122 -1.551 0.84 50.28 272 PRO D N 1
ATOM 2253 C CA . PRO A 1 272 ? -4.523 20.819 -2.981 0.84 51.25 272 PRO D CA 1
ATOM 2254 C C . PRO A 1 272 ? -3.728 19.572 -3.354 0.84 55.90 272 PRO D C 1
ATOM 2255 O O . PRO A 1 272 ? -4.078 18.875 -4.306 0.84 59.34 272 PRO D O 1
ATOM 2259 N N . LYS A 1 273 ? -2.673 19.287 -2.587 0.83 59.07 273 LYS D N 1
ATOM 2260 C CA . LYS A 1 273 ? -1.892 18.074 -2.757 0.83 59.12 273 LYS D CA 1
ATOM 2261 C C . LYS A 1 273 ? -2.420 17.012 -1.799 0.83 61.44 273 LYS D C 1
ATOM 2262 O O . LYS A 1 273 ? -2.653 17.295 -0.622 0.83 56.00 273 LYS D O 1
ATOM 2268 N N . LEU A 1 274 ? -2.613 15.792 -2.310 1.00 62.21 274 LEU D N 1
ATOM 2269 C CA . LEU A 1 274 ? -3.040 14.684 -1.469 1.00 60.04 274 LEU D CA 1
ATOM 2270 C C . LEU A 1 274 ? -1.985 14.434 -0.395 1.00 60.16 274 LEU D C 1
ATOM 2271 O O . LEU A 1 274 ? -0.789 14.380 -0.688 1.00 59.99 274 LEU D O 1
ATOM 2276 N N . ALA A 1 275 ? -2.443 14.291 0.850 0.74 56.20 275 ALA D N 1
ATOM 2277 C CA . ALA A 1 275 ? -1.545 14.112 1.979 0.74 62.74 275 ALA D CA 1
ATOM 2278 C C . ALA A 1 275 ? -0.767 12.811 1.810 0.74 57.33 275 ALA D C 1
ATOM 2279 O O . ALA A 1 275 ? -1.364 11.760 1.575 0.74 54.41 275 ALA D O 1
ATOM 2281 N N . PRO A 1 276 ? 0.576 12.843 1.902 0.66 54.80 276 PRO D N 1
ATOM 2282 C CA . PRO A 1 276 ? 1.369 11.614 1.887 0.66 49.23 276 PRO D CA 1
ATOM 2283 C C . PRO A 1 276 ? 1.061 10.777 3.121 0.66 50.70 276 PRO D C 1
ATOM 2284 O O . PRO A 1 276 ? 0.741 11.315 4.180 0.66 49.93 276 PRO D O 1
ATOM 2288 N N . ARG A 1 277 ? 1.153 9.453 2.975 0.68 49.73 277 ARG D N 1
ATOM 2289 C CA . ARG A 1 277 ? 0.877 8.556 4.086 0.68 52.90 277 ARG D CA 1
ATOM 2290 C C . ARG A 1 277 ? 1.976 8.698 5.132 0.68 50.66 277 ARG D C 1
ATOM 2291 O O . ARG A 1 277 ? 3.120 8.301 4.899 0.68 45.97 277 ARG D O 1
ATOM 2299 N N . TRP A 1 278 ? 1.621 9.280 6.281 0.72 45.39 278 TRP D N 1
ATOM 2300 C CA . TRP A 1 278 ? 2.505 9.282 7.432 0.72 43.80 278 TRP D CA 1
ATOM 2301 C C . TRP A 1 278 ? 2.748 7.839 7.858 0.72 39.19 278 TRP D C 1
ATOM 2302 O O . TRP A 1 278 ? 1.811 7.113 8.185 0.72 39.80 278 TRP D O 1
ATOM 2313 N N . SER A 1 279 ? 4.014 7.425 7.810 1.00 36.32 279 SER D N 1
ATOM 2314 C CA . SER A 1 279 ? 4.404 6.083 8.209 1.00 33.44 279 SER D CA 1
ATOM 2315 C C . SER A 1 279 ? 5.897 6.087 8.502 1.00 32.99 279 SER D C 1
ATOM 2316 O O . SER A 1 279 ? 6.568 7.103 8.331 1.00 36.22 279 SER D O 1
ATOM 2319 N N . ILE A 1 280 ? 6.415 4.936 8.933 1.00 29.42 280 ILE D N 1
ATOM 2320 C CA . ILE A 1 280 ? 7.819 4.833 9.293 1.00 29.08 280 ILE D CA 1
ATOM 2321 C C . ILE A 1 280 ? 8.684 4.720 8.043 1.00 30.09 280 ILE D C 1
ATOM 2322 O O . ILE A 1 280 ? 9.905 4.607 8.160 1.00 30.60 280 ILE D O 1
ATOM 2327 N N . THR A 1 281 ? 8.069 4.741 6.852 1.00 30.05 281 THR D N 1
ATOM 2328 C CA . THR A 1 281 ? 8.827 4.645 5.613 1.00 29.51 281 THR D CA 1
ATOM 2329 C C . THR A 1 281 ? 8.535 5.805 4.666 1.00 30.48 281 THR D C 1
ATOM 2330 O O . THR A 1 281 ? 8.911 5.746 3.497 1.00 33.72 281 THR D O 1
ATOM 2334 N N . LEU A 1 282 ? 7.909 6.876 5.164 1.00 29.26 282 LEU D N 1
ATOM 2335 C CA . LEU A 1 282 ? 7.572 8.004 4.306 1.00 32.19 282 LEU D CA 1
ATOM 2336 C C . LEU A 1 282 ? 8.838 8.654 3.749 1.00 30.50 282 LEU D C 1
ATOM 2337 O O . LEU A 1 282 ? 8.836 9.141 2.618 1.00 31.62 282 LEU D O 1
ATOM 2342 N N . ILE A 1 283 ? 9.929 8.666 4.525 1.00 30.07 283 ILE D N 1
ATOM 2343 C CA . ILE A 1 283 ? 11.138 9.313 4.035 1.00 33.90 283 ILE D CA 1
ATOM 2344 C C . ILE A 1 283 ? 11.724 8.528 2.865 1.00 31.12 283 ILE D C 1
ATOM 2345 O O . ILE A 1 283 ? 12.478 9.089 2.073 1.00 32.62 283 ILE D O 1
ATOM 2350 N N . PHE A 1 284 ? 11.384 7.237 2.746 1.00 30.06 284 PHE D N 1
ATOM 2351 C CA . PHE A 1 284 ? 11.879 6.430 1.638 1.00 31.95 284 PHE D CA 1
ATOM 2352 C C . PHE A 1 284 ? 11.045 6.666 0.383 1.00 34.10 284 PHE D C 1
ATOM 2353 O O . PHE A 1 284 ? 11.529 6.455 -0.731 1.00 29.17 284 PHE D O 1
ATOM 2361 N N . GLU A 1 285 ? 9.793 7.094 0.568 1.00 32.30 285 GLU D N 1
ATOM 2362 C CA . GLU A 1 285 ? 8.882 7.296 -0.548 1.00 38.20 285 GLU D CA 1
ATOM 2363 C C . GLU A 1 285 ? 8.884 8.753 -1.001 1.00 43.15 285 GLU D C 1
ATOM 2364 O O . GLU A 1 285 ? 8.659 9.031 -2.179 1.00 43.61 285 GLU D O 1
ATOM 2370 N N . ASP A 1 286 ? 9.131 9.681 -0.072 1.00 45.49 286 ASP D N 1
ATOM 2371 C CA . ASP A 1 286 ? 8.987 11.100 -0.366 1.00 45.50 286 ASP D CA 1
ATOM 2372 C C . ASP A 1 286 ? 10.309 11.837 -0.162 1.00 41.19 286 ASP D C 1
ATOM 2373 O O . ASP A 1 286 ? 10.887 12.347 -1.123 1.00 47.00 286 ASP D O 1
ATOM 2378 N N . THR A 1 287 ? 10.777 11.909 1.088 1.00 39.02 287 THR D N 1
ATOM 2379 C CA . THR A 1 287 ? 11.868 12.804 1.442 1.00 43.15 287 THR D CA 1
ATOM 2380 C C . THR A 1 287 ? 13.148 12.427 0.700 1.00 39.59 287 THR D C 1
ATOM 2381 O O . THR A 1 287 ? 13.745 13.267 0.023 1.00 36.94 287 THR D O 1
ATOM 2385 N N . ILE A 1 288 ? 13.581 11.170 0.834 1.00 38.43 288 ILE D N 1
ATOM 2386 C CA . ILE A 1 288 ? 14.848 10.764 0.241 1.00 37.76 288 ILE D CA 1
ATOM 2387 C C . ILE A 1 288 ? 14.774 10.906 -1.280 1.00 33.27 288 ILE D C 1
ATOM 2388 O O . ILE A 1 288 ? 15.699 11.444 -1.884 1.00 36.91 288 ILE D O 1
ATOM 2393 N N . PRO A 1 289 ? 13.698 10.437 -1.948 1.00 40.43 289 PRO D N 1
ATOM 2394 C CA . PRO A 1 289 ? 13.546 10.672 -3.390 1.00 40.88 289 PRO D CA 1
ATOM 2395 C C . PRO A 1 289 ? 13.496 12.149 -3.763 1.00 54.91 289 PRO D C 1
ATOM 2396 O O . PRO A 1 289 ? 14.095 12.550 -4.760 1.00 43.82 289 PRO D O 1
ATOM 2400 N N . PHE A 1 290 ? 12.776 12.951 -2.970 1.00 51.74 290 PHE D N 1
ATOM 2401 C CA . PHE A 1 290 ? 12.738 14.388 -3.195 1.00 44.65 290 PHE D CA 1
ATOM 2402 C C . PHE A 1 290 ? 14.152 14.953 -3.161 1.00 33.41 290 PHE D C 1
ATOM 2403 O O . PHE A 1 290 ? 14.534 15.763 -4.009 1.00 51.84 290 PHE D O 1
ATOM 2411 N N . LEU A 1 291 ? 14.922 14.536 -2.146 1.00 46.19 291 LEU D N 1
ATOM 2412 C CA . LEU A 1 291 ? 16.276 15.036 -1.980 1.00 35.88 291 LEU D CA 1
ATOM 2413 C C . LEU A 1 291 ? 17.117 14.668 -3.201 1.00 35.59 291 LEU D C 1
ATOM 2414 O O . LEU A 1 291 ? 17.668 15.550 -3.876 1.00 51.04 291 LEU D O 1
ATOM 2419 N N . LYS A 1 292 ? 17.145 13.368 -3.526 1.00 53.10 292 LYS D N 1
ATOM 2420 C CA . LYS A 1 292 ? 18.054 12.836 -4.533 1.00 47.11 292 LYS D CA 1
ATOM 2421 C C . LYS A 1 292 ? 17.925 13.597 -5.854 1.00 49.10 292 LYS D C 1
ATOM 2422 O O . LYS A 1 292 ? 18.932 13.955 -6.474 1.00 58.50 292 LYS D O 1
ATOM 2428 N N . ARG A 1 293 ? 16.688 13.844 -6.299 1.00 50.81 293 ARG D N 1
ATOM 2429 C CA . ARG A 1 293 ? 16.475 14.462 -7.599 1.00 55.26 293 ARG D CA 1
ATOM 2430 C C . ARG A 1 293 ? 16.668 15.984 -7.528 1.00 63.39 293 ARG D C 1
ATOM 2431 O O . ARG A 1 293 ? 16.506 16.735 -8.622 1.00 60.54 293 ARG D O 1
ATOM 2439 N N . ASN A 1 294 ? 17.007 16.421 -6.237 1.00 57.31 294 ASN D N 1
ATOM 2440 C CA . ASN A 1 294 ? 17.292 17.857 -6.110 1.00 38.66 294 ASN D CA 1
ATOM 2441 C C . ASN A 1 294 ? 18.819 18.065 -6.047 1.00 40.58 294 ASN D C 1
ATOM 2442 O O . ASN A 1 294 ? 19.318 19.220 -5.895 1.00 54.49 294 ASN D O 1
ATOM 2447 N N . GLY A 1 295 ? 19.545 16.915 -6.088 1.00 35.32 295 GLY D N 1
ATOM 2448 C CA . GLY A 1 295 ? 20.973 16.938 -6.362 1.00 48.82 295 GLY D CA 1
ATOM 2449 C C . GLY A 1 295 ? 21.802 16.330 -5.237 1.00 51.77 295 GLY D C 1
ATOM 2450 O O . GLY A 1 295 ? 22.989 16.063 -5.420 1.00 52.43 295 GLY D O 1
ATOM 2451 N N . VAL A 1 296 ? 21.181 16.113 -4.074 1.00 56.01 296 VAL D N 1
ATOM 2452 C CA . VAL A 1 296 ? 21.906 15.610 -2.918 1.00 53.80 296 VAL D CA 1
ATOM 2453 C C . VAL A 1 296 ? 22.281 14.151 -3.158 1.00 47.13 296 VAL D C 1
ATOM 2454 O O . VAL A 1 296 ? 21.453 13.346 -3.592 1.00 50.92 296 VAL D O 1
ATOM 2458 N N . ASN A 1 297 ? 23.541 13.819 -2.862 1.00 51.27 297 ASN D N 1
ATOM 2459 C CA . ASN A 1 297 ? 24.113 12.543 -3.250 1.00 50.26 297 ASN D CA 1
ATOM 2460 C C . ASN A 1 297 ? 23.928 11.513 -2.137 1.00 49.34 297 ASN D C 1
ATOM 2461 O O . ASN A 1 297 ? 23.309 11.783 -1.106 1.00 53.66 297 ASN D O 1
ATOM 2466 N N . GLU A 1 298 ? 24.482 10.321 -2.377 1.00 41.00 298 GLU D N 1
ATOM 2467 C CA . GLU A 1 298 ? 24.359 9.205 -1.453 1.00 55.54 298 GLU D CA 1
ATOM 2468 C C . GLU A 1 298 ? 25.156 9.473 -0.181 1.00 51.02 298 GLU D C 1
ATOM 2469 O O . GLU A 1 298 ? 24.797 8.984 0.890 1.00 47.29 298 GLU D O 1
ATOM 2475 N N . GLU A 1 299 ? 26.244 10.240 -0.301 1.00 47.61 299 GLU D N 1
ATOM 2476 C CA . GLU A 1 299 ? 27.122 10.484 0.834 1.00 45.26 299 GLU D CA 1
ATOM 2477 C C . GLU A 1 299 ? 26.402 11.322 1.887 1.00 48.61 299 GLU D C 1
ATOM 2478 O O . GLU A 1 299 ? 26.591 11.108 3.085 1.00 48.01 299 GLU D O 1
ATOM 2484 N N . VAL A 1 300 ? 25.564 12.267 1.444 1.00 39.01 300 VAL D N 1
ATOM 2485 C CA . VAL A 1 300 ? 24.775 13.058 2.377 1.00 41.80 300 VAL D CA 1
ATOM 2486 C C . VAL A 1 300 ? 23.812 12.146 3.126 1.00 42.79 300 VAL D C 1
ATOM 2487 O O . VAL A 1 300 ? 23.657 12.261 4.340 1.00 37.98 300 VAL D O 1
ATOM 2491 N N . ILE A 1 301 ? 23.144 11.255 2.386 1.00 38.00 301 ILE D N 1
ATOM 2492 C CA . ILE A 1 301 ? 22.181 10.345 2.988 1.00 38.68 301 ILE D CA 1
ATOM 2493 C C . ILE A 1 301 ? 22.885 9.486 4.032 1.00 38.71 301 ILE D C 1
ATOM 2494 O O . ILE A 1 301 ? 22.357 9.275 5.123 1.00 36.73 301 ILE D O 1
ATOM 2499 N N . ALA A 1 302 ? 24.090 9.002 3.708 1.00 35.17 302 ALA D N 1
ATOM 2500 C CA . ALA A 1 302 ? 24.837 8.184 4.652 1.00 36.73 302 ALA D CA 1
ATOM 2501 C C . ALA A 1 302 ? 25.221 9.012 5.877 1.00 34.27 302 ALA D C 1
ATOM 2502 O O . ALA A 1 302 ? 25.208 8.503 6.997 1.00 33.68 302 ALA D O 1
ATOM 2504 N N . THR A 1 303 ? 25.559 10.291 5.670 1.00 34.44 303 THR D N 1
ATOM 2505 C CA . THR A 1 303 ? 25.919 11.154 6.786 1.00 30.02 303 THR D CA 1
ATOM 2506 C C . THR A 1 303 ? 24.746 11.284 7.757 1.00 29.39 303 THR D C 1
ATOM 2507 O O . THR A 1 303 ? 24.918 11.163 8.970 1.00 29.88 303 THR D O 1
ATOM 2511 N N A ILE A 1 304 ? 23.548 11.520 7.215 1.00 29.19 304 ILE D N 1
ATOM 2512 N N B ILE A 1 304 ? 23.532 11.514 7.220 0.00 28.30 304 ILE D N 1
ATOM 2513 C CA A ILE A 1 304 ? 22.381 11.799 8.038 1.00 27.77 304 ILE D CA 1
ATOM 2514 C CA B ILE A 1 304 ? 22.401 11.830 8.088 0.00 26.90 304 ILE D CA 1
ATOM 2515 C C A ILE A 1 304 ? 21.943 10.534 8.783 1.00 25.08 304 ILE D C 1
ATOM 2516 C C B ILE A 1 304 ? 21.787 10.587 8.735 0.00 26.57 304 ILE D C 1
ATOM 2517 O O A ILE A 1 304 ? 21.662 10.575 9.980 1.00 25.92 304 ILE D O 1
ATOM 2518 O O B ILE A 1 304 ? 21.215 10.678 9.827 0.00 26.31 304 ILE D O 1
ATOM 2527 N N . PHE A 1 305 ? 21.904 9.392 8.093 1.00 26.98 305 PHE D N 1
ATOM 2528 C CA . PHE A 1 305 ? 21.263 8.207 8.643 1.00 28.53 305 PHE D CA 1
ATOM 2529 C C . PHE A 1 305 ? 22.253 7.198 9.227 1.00 24.37 305 PHE D C 1
ATOM 2530 O O . PHE A 1 305 ? 21.832 6.273 9.929 1.00 25.27 305 PHE D O 1
ATOM 2538 N N . LYS A 1 306 ? 23.553 7.369 8.970 1.00 26.52 306 LYS D N 1
ATOM 2539 C CA . LYS A 1 306 ? 24.547 6.442 9.495 1.00 28.57 306 LYS D CA 1
ATOM 2540 C C . LYS A 1 306 ? 25.586 7.157 10.357 1.00 27.92 306 LYS D C 1
ATOM 2541 O O . LYS A 1 306 ? 25.747 6.817 11.525 1.00 29.16 306 LYS D O 1
ATOM 2547 N N A GLU A 1 307 ? 26.302 8.133 9.790 0.47 28.11 307 GLU D N 1
ATOM 2548 N N B GLU A 1 307 ? 26.290 8.138 9.787 0.53 27.96 307 GLU D N 1
ATOM 2549 C CA A GLU A 1 307 ? 27.425 8.728 10.502 0.47 30.25 307 GLU D CA 1
ATOM 2550 C CA B GLU A 1 307 ? 27.422 8.744 10.475 0.53 29.28 307 GLU D CA 1
ATOM 2551 C C A GLU A 1 307 ? 26.938 9.538 11.701 0.47 27.55 307 GLU D C 1
ATOM 2552 C C B GLU A 1 307 ? 26.953 9.556 11.681 0.53 27.15 307 GLU D C 1
ATOM 2553 O O A GLU A 1 307 ? 27.553 9.495 12.767 0.47 28.18 307 GLU D O 1
ATOM 2554 O O B GLU A 1 307 ? 27.593 9.530 12.731 0.53 27.83 307 GLU D O 1
ATOM 2565 N N . ASN A 1 308 ? 25.840 10.281 11.530 1.00 26.62 308 ASN D N 1
ATOM 2566 C CA . ASN A 1 308 ? 25.339 11.129 12.603 1.00 27.73 308 ASN D CA 1
ATOM 2567 C C . ASN A 1 308 ? 24.885 10.283 13.793 1.00 23.67 308 ASN D C 1
ATOM 2568 O O . ASN A 1 308 ? 25.270 10.580 14.927 1.00 25.40 308 ASN D O 1
ATOM 2573 N N . PRO A 1 309 ? 24.057 9.229 13.622 1.00 24.14 309 PRO D N 1
ATOM 2574 C CA . PRO A 1 309 ? 23.718 8.373 14.763 1.00 24.05 309 PRO D CA 1
ATOM 2575 C C . PRO A 1 309 ? 24.940 7.722 15.403 1.00 24.11 309 PRO D C 1
ATOM 2576 O O . PRO A 1 309 ? 25.009 7.605 16.627 1.00 24.43 309 PRO D O 1
ATOM 2580 N N . LYS A 1 310 ? 25.909 7.314 14.579 1.00 25.09 310 LYS D N 1
ATOM 2581 C CA . LYS A 1 310 ? 27.144 6.734 15.082 1.00 26.60 310 LYS D CA 1
ATOM 2582 C C . LYS A 1 310 ? 27.837 7.696 16.048 1.00 27.65 310 LYS D C 1
ATOM 2583 O O . LYS A 1 310 ? 28.232 7.303 17.145 1.00 29.26 310 LYS D O 1
ATOM 2589 N N A LYS A 1 311 ? 28.005 8.950 15.615 0.71 28.70 311 LYS D N 1
ATOM 2590 N N B LYS A 1 311 ? 27.961 8.968 15.670 0.29 28.22 311 LYS D N 1
ATOM 2591 C CA A LYS A 1 311 ? 28.636 9.968 16.442 0.71 26.66 311 LYS D CA 1
ATOM 2592 C CA B LYS A 1 311 ? 28.695 9.900 16.513 0.29 27.00 311 LYS D CA 1
ATOM 2593 C C A LYS A 1 311 ? 27.834 10.149 17.724 0.71 25.81 311 LYS D C 1
ATOM 2594 C C B LYS A 1 311 ? 27.844 10.343 17.701 0.29 25.64 311 LYS D C 1
ATOM 2595 O O A LYS A 1 311 ? 28.388 10.143 18.823 0.71 25.26 311 LYS D O 1
ATOM 2596 O O B LYS A 1 311 ? 28.391 10.737 18.730 0.29 27.25 311 LYS D O 1
ATOM 2607 N N . PHE A 1 312 ? 26.515 10.273 17.566 1.00 24.23 312 PHE D N 1
ATOM 2608 C CA . PHE A 1 312 ? 25.618 10.557 18.677 1.00 24.19 312 PHE D CA 1
ATOM 2609 C C . PHE A 1 312 ? 25.800 9.519 19.782 1.00 23.08 312 PHE D C 1
ATOM 2610 O O . PHE A 1 312 ? 25.821 9.857 20.966 1.00 24.46 312 PHE D O 1
ATOM 2618 N N . PHE A 1 313 ? 25.938 8.250 19.393 1.00 22.97 313 PHE D N 1
ATOM 2619 C CA . PHE A 1 313 ? 26.046 7.169 20.358 1.00 24.88 313 PHE D CA 1
ATOM 2620 C C . PHE A 1 313 ? 27.496 6.801 20.658 1.00 28.75 313 PHE D C 1
ATOM 2621 O O . PHE A 1 313 ? 27.738 5.831 21.375 1.00 29.45 313 PHE D O 1
ATOM 2629 N N . SER A 1 314 ? 28.457 7.561 20.128 1.00 30.47 314 SER D N 1
ATOM 2630 C CA . SER A 1 314 ? 29.864 7.240 20.317 1.00 37.60 314 SER D CA 1
ATOM 2631 C C . SER A 1 314 ? 30.407 7.877 21.601 1.00 48.07 314 SER D C 1
ATOM 2632 O O . SER A 1 314 ? 29.804 8.854 22.083 1.00 46.11 314 SER D O 1
#

Solvent-accessible surface area: 13962 Å² total

Foldseek 3Di:
DFAFFQQDHGDALQPQFFEFAEAALAWEAPVCCVVCVVLDDLVLSLVLSLVQLQVVVVLPRQEYEYAQEHRTDDDSVSVNSSCVSHVHGYAYAYAYEDAEADPPVCVPHALQVLLVVRLCQAPPHPPPDNGHHQEYAEYEDSACYPRRLSRLLSRLVNCVVRVRAYEYYYYLVDCRLVVSLVSSVVSPDQQLLYERADNLLDLPLVSQVVSVVVPHAYEVEQQQPCVSPANVSSLVSVLVCVVVPSLLRYAYFNSYHSYYSDDDDDDDQDPDGRQDRGRCSCVVPNVVVNVVVPDDVVSVCSHRPVSSSSNSD